Protein AF-A0A6A5ZMD2-F1 (afdb_monomer_lite)

InterPro domains:
  IPR006680 Amidohydrolase-related [PF04909] (151-238)
  IPR032466 Metal-dependent hydrolase [SSF51556] (9-252)
  IPR052358 Aromatic Compound Degradation Hydrolases [PTHR35563] (8-143)

Sequence (260 aa):
MDNIDHRQLPSAAWDSHVHVFDPANYPYSPSRAYTPEPATFASRLGFNRNLTAHNTSTNIVLVQPSPYGTDNSAIEDLPRKHIAYGDNHKQDLRGTVVFTTDNVSEQQVSTWNALRVNTESGGNATDGYTELIRTIRKTAEKGQESQELGMPAVYWRRGLGSGEDPLTQPGFSTLLRLAKTGKVFIKISGFYRSSKLTSGGYDDLEPIVKKFVEEMLEQLIWGSAWPHTGSGTNRTEAKKYTPEKFRVVDDAAVLQNIKT

Organism: NCBI:txid690887

pLDDT: mean 73.15, std 19.95, range [24.2, 97.25]

Structure (mmCIF, N/CA/C/O backbone):
data_AF-A0A6A5ZMD2-F1
#
_entry.id   AF-A0A6A5ZMD2-F1
#
loop_
_atom_site.group_PDB
_atom_site.id
_atom_site.type_symbol
_atom_site.label_atom_id
_atom_site.label_alt_id
_atom_site.label_comp_id
_atom_site.label_asym_id
_atom_site.label_entity_id
_atom_site.label_seq_id
_atom_site.pdbx_PDB_ins_code
_atom_site.Cartn_x
_atom_site.Cartn_y
_atom_site.Cartn_z
_atom_site.occupancy
_atom_site.B_iso_or_equiv
_atom_site.auth_seq_id
_atom_site.auth_comp_id
_atom_site.auth_asym_id
_atom_site.auth_atom_id
_atom_site.pdbx_PDB_model_num
ATOM 1 N N . MET A 1 1 ? -24.546 -23.110 8.716 1.00 38.31 1 MET A N 1
ATOM 2 C CA . MET A 1 1 ? -23.918 -21.886 9.247 1.00 38.31 1 MET A CA 1
ATOM 3 C C . MET A 1 1 ? -22.440 -22.167 9.236 1.00 38.31 1 MET A C 1
ATOM 5 O O . MET A 1 1 ? -22.025 -23.069 9.955 1.00 38.31 1 MET A O 1
ATOM 9 N N . ASP A 1 2 ? -21.692 -21.519 8.351 1.00 42.59 2 ASP A N 1
ATOM 10 C CA . ASP A 1 2 ? -20.265 -21.801 8.235 1.00 42.59 2 ASP A CA 1
ATOM 11 C C . ASP A 1 2 ? -19.542 -21.301 9.480 1.00 42.59 2 ASP A C 1
ATOM 13 O O . ASP A 1 2 ? -19.818 -20.213 9.989 1.00 42.59 2 ASP A O 1
ATOM 17 N N . ASN A 1 3 ? -18.650 -22.138 10.001 1.00 43.66 3 ASN A N 1
ATOM 18 C CA . ASN A 1 3 ? -17.905 -21.856 11.216 1.00 43.66 3 ASN A CA 1
ATOM 19 C C . ASN A 1 3 ? -16.745 -20.919 10.850 1.00 43.66 3 ASN A C 1
ATOM 21 O O . ASN A 1 3 ? -15.627 -21.372 10.608 1.00 43.66 3 ASN A O 1
ATOM 25 N N . ILE A 1 4 ? -17.052 -19.628 10.687 1.00 52.91 4 ILE A N 1
ATOM 26 C CA . ILE A 1 4 ? -16.081 -18.609 10.278 1.00 52.91 4 ILE A CA 1
ATOM 27 C C . ILE A 1 4 ? -15.007 -18.515 11.362 1.00 52.91 4 ILE A C 1
ATOM 29 O O . ILE A 1 4 ? -15.254 -17.987 12.446 1.00 52.91 4 ILE A O 1
ATOM 33 N N . ASP A 1 5 ? -13.797 -18.989 11.062 1.00 60.47 5 ASP A N 1
ATOM 34 C CA . ASP A 1 5 ? -12.640 -18.677 11.891 1.00 60.47 5 ASP A CA 1
ATOM 35 C C . ASP A 1 5 ? -12.389 -17.171 11.796 1.00 60.47 5 ASP A C 1
ATOM 37 O O . ASP A 1 5 ? -11.868 -16.666 10.797 1.00 60.47 5 ASP A O 1
ATOM 41 N N . HIS A 1 6 ? -12.768 -16.448 12.850 1.00 61.31 6 HIS A N 1
ATOM 42 C CA . HIS A 1 6 ? -12.624 -14.999 12.924 1.00 61.31 6 HIS A CA 1
ATOM 43 C C . HIS A 1 6 ? -11.175 -14.532 12.711 1.00 61.31 6 HIS A C 1
ATOM 45 O O . HIS A 1 6 ? -10.970 -13.374 12.354 1.00 61.31 6 HIS A O 1
ATOM 51 N N . ARG A 1 7 ? -10.161 -15.404 12.826 1.00 68.81 7 ARG A N 1
ATOM 52 C CA . ARG A 1 7 ? -8.758 -15.076 12.516 1.00 68.81 7 ARG A CA 1
ATOM 53 C C . ARG A 1 7 ? -8.512 -14.863 11.019 1.00 68.81 7 ARG A C 1
ATOM 55 O O . ARG A 1 7 ? -7.675 -14.033 10.672 1.00 68.81 7 ARG A O 1
ATOM 62 N N . GLN A 1 8 ? -9.289 -15.472 10.123 1.00 78.88 8 GLN A N 1
ATOM 63 C CA . GLN A 1 8 ? -9.116 -15.341 8.668 1.00 78.88 8 GLN A CA 1
ATOM 64 C C . GLN A 1 8 ? -9.990 -14.229 8.053 1.00 78.88 8 GLN A C 1
ATOM 66 O O . GLN A 1 8 ? -10.968 -13.765 8.638 1.00 78.88 8 GLN A O 1
ATOM 71 N N . LEU A 1 9 ? -9.592 -13.710 6.893 1.00 83.50 9 LEU A N 1
ATOM 72 C CA . LEU A 1 9 ? -10.360 -12.757 6.092 1.00 83.50 9 LEU A CA 1
ATOM 73 C C . LEU A 1 9 ? -11.478 -13.479 5.313 1.00 83.50 9 LEU A C 1
ATOM 75 O O . LEU A 1 9 ? -11.263 -14.598 4.834 1.00 83.50 9 LEU A O 1
ATOM 79 N N . PRO A 1 10 ? -12.644 -12.844 5.099 1.00 82.81 10 PRO A N 1
ATOM 80 C CA . PRO A 1 10 ? -13.615 -13.310 4.111 1.00 82.81 10 PRO A CA 1
ATOM 81 C C . PRO A 1 10 ? -12.984 -13.392 2.713 1.00 82.81 10 PRO A C 1
ATOM 83 O O . PRO A 1 10 ? -12.188 -12.526 2.354 1.00 82.81 10 PRO A O 1
ATOM 86 N N . SER A 1 11 ? -13.373 -14.362 1.880 1.00 76.69 11 SER A N 1
ATOM 87 C CA . SER A 1 11 ? -12.845 -14.474 0.504 1.00 76.69 11 SER A CA 1
ATOM 88 C C . SER A 1 11 ? -13.084 -13.221 -0.350 1.00 76.69 11 SER A C 1
ATOM 90 O O . SER A 1 11 ? -12.229 -12.857 -1.148 1.00 76.69 11 SER A O 1
ATOM 92 N N . ALA A 1 12 ? -14.192 -12.507 -0.122 1.00 80.38 12 ALA A N 1
ATOM 93 C CA . ALA A 1 12 ? -14.515 -11.249 -0.802 1.00 80.38 12 ALA A CA 1
ATOM 94 C C . ALA A 1 12 ? -13.796 -10.002 -0.231 1.00 80.38 12 ALA A C 1
ATOM 96 O O . ALA A 1 12 ? -14.078 -8.880 -0.661 1.00 80.38 12 ALA A O 1
ATOM 97 N N . ALA A 1 13 ? -12.900 -10.161 0.752 1.00 85.62 13 ALA A N 1
ATOM 98 C CA . ALA A 1 13 ? -12.154 -9.047 1.335 1.00 85.62 13 ALA A CA 1
ATOM 99 C C . ALA A 1 13 ? -11.274 -8.340 0.292 1.00 85.62 13 ALA A C 1
ATOM 101 O O . ALA A 1 13 ? -10.782 -8.958 -0.652 1.00 85.62 13 ALA A O 1
ATOM 102 N N . TRP A 1 14 ? -11.048 -7.043 0.498 1.00 88.06 14 TRP A N 1
ATOM 103 C CA . TRP A 1 14 ? -10.182 -6.218 -0.339 1.00 88.06 14 TRP A CA 1
ATOM 104 C C . TRP A 1 14 ? -8.851 -5.945 0.359 1.00 88.06 14 TRP A C 1
ATOM 106 O O . TRP A 1 14 ? -8.820 -5.370 1.446 1.00 88.06 14 TRP A O 1
ATOM 116 N N . ASP A 1 15 ? -7.750 -6.291 -0.302 1.00 89.06 15 ASP A N 1
ATOM 117 C CA . ASP A 1 15 ? -6.430 -5.753 0.009 1.00 89.06 15 ASP A CA 1
ATOM 118 C C . ASP A 1 15 ? -6.260 -4.428 -0.740 1.00 89.06 15 ASP A C 1
ATOM 120 O O . ASP A 1 15 ? -6.037 -4.395 -1.954 1.00 89.06 15 ASP A O 1
ATOM 124 N N . SER A 1 16 ? -6.419 -3.315 -0.025 1.00 89.56 16 SER A N 1
ATOM 125 C CA . SER A 1 16 ? -6.432 -1.987 -0.644 1.00 89.56 16 SER A CA 1
ATOM 126 C C . SER A 1 16 ? -5.048 -1.409 -0.958 1.00 89.56 16 SER A C 1
ATOM 128 O O . SER A 1 16 ? -4.956 -0.242 -1.354 1.00 89.56 16 SER A O 1
ATOM 130 N N . HIS A 1 17 ? -3.956 -2.145 -0.720 1.00 89.81 17 HIS A N 1
ATOM 131 C CA . HIS A 1 17 ? -2.606 -1.613 -0.915 1.00 89.81 17 HIS A CA 1
ATOM 132 C C . HIS A 1 17 ? -1.619 -2.688 -1.351 1.00 89.81 17 HIS A C 1
ATOM 134 O O . HIS A 1 17 ? -0.883 -3.245 -0.539 1.00 89.81 17 HIS A O 1
ATOM 140 N N . VAL A 1 18 ? -1.560 -2.917 -2.661 1.00 92.06 18 VAL A N 1
ATOM 141 C CA . VAL A 1 18 ? -0.631 -3.862 -3.284 1.00 92.06 18 VAL A CA 1
ATOM 142 C C . VAL A 1 18 ? 0.190 -3.148 -4.350 1.00 92.06 18 VAL A C 1
ATOM 144 O O . VAL A 1 18 ? -0.365 -2.516 -5.242 1.00 92.06 18 VAL A O 1
ATOM 147 N N . HIS A 1 19 ? 1.510 -3.282 -4.303 1.00 94.19 19 HIS A N 1
ATOM 148 C CA . HIS A 1 19 ? 2.399 -2.896 -5.398 1.00 94.19 19 HIS A CA 1
ATOM 149 C C . HIS A 1 19 ? 2.828 -4.151 -6.165 1.00 94.19 19 HIS A C 1
ATOM 151 O O . HIS A 1 19 ? 3.109 -5.167 -5.546 1.00 94.19 19 HIS A O 1
ATOM 157 N N . VAL A 1 20 ? 2.930 -4.097 -7.491 1.00 95.38 20 VAL A N 1
ATOM 158 C CA . VAL A 1 20 ? 3.574 -5.158 -8.289 1.00 95.38 20 VAL A CA 1
ATOM 159 C C . VAL A 1 20 ? 4.887 -4.614 -8.836 1.00 95.38 20 VAL A C 1
ATOM 161 O O . VAL A 1 20 ? 4.959 -3.445 -9.201 1.00 95.38 20 VAL A O 1
ATOM 164 N N . PHE A 1 21 ? 5.918 -5.456 -8.885 1.00 97.25 21 PHE A N 1
ATOM 165 C CA . PHE A 1 21 ? 7.219 -5.141 -9.468 1.00 97.25 21 PHE A CA 1
ATOM 166 C C . PHE A 1 21 ? 7.615 -6.239 -10.455 1.00 97.25 21 PHE A C 1
ATOM 168 O O . PHE A 1 21 ? 8.079 -7.309 -10.071 1.00 97.25 21 PHE A O 1
ATOM 175 N N . ASP A 1 22 ? 7.419 -5.980 -11.739 1.00 96.44 22 ASP A N 1
ATOM 176 C CA . ASP A 1 22 ? 7.741 -6.902 -12.825 1.00 96.44 22 ASP A CA 1
ATOM 177 C C . ASP A 1 22 ? 8.554 -6.171 -13.912 1.00 96.44 22 ASP A C 1
ATOM 179 O O . ASP A 1 22 ? 8.002 -5.767 -14.938 1.00 96.44 22 ASP A O 1
ATOM 183 N N . PRO A 1 23 ? 9.865 -5.944 -13.676 1.00 95.88 23 PRO A N 1
ATOM 184 C CA . PRO A 1 23 ? 10.734 -5.197 -14.587 1.00 95.88 23 PRO A CA 1
ATOM 185 C C . PRO A 1 23 ? 10.991 -5.888 -15.933 1.00 95.88 23 PRO A C 1
ATOM 187 O O . PRO A 1 23 ? 11.568 -5.265 -16.821 1.00 95.88 23 PRO A O 1
ATOM 190 N N . ALA A 1 24 ? 10.605 -7.160 -16.082 1.00 95.50 24 ALA A N 1
ATOM 191 C CA . ALA A 1 24 ? 10.739 -7.900 -17.333 1.00 95.50 24 ALA A CA 1
ATOM 192 C C . ALA A 1 24 ? 9.627 -7.542 -18.333 1.00 95.50 24 ALA A C 1
ATOM 194 O O . ALA A 1 24 ? 9.884 -7.495 -19.533 1.00 95.50 24 ALA A O 1
ATOM 195 N N . ASN A 1 25 ? 8.415 -7.267 -17.835 1.00 95.56 25 ASN A N 1
ATOM 196 C CA . ASN A 1 25 ? 7.260 -6.889 -18.655 1.00 95.56 25 ASN A CA 1
ATOM 197 C C . ASN A 1 25 ? 6.998 -5.374 -18.664 1.00 95.56 25 ASN A C 1
ATOM 199 O O . ASN A 1 25 ? 6.540 -4.840 -19.671 1.00 95.56 25 ASN A O 1
ATOM 203 N N . TYR A 1 26 ? 7.314 -4.676 -17.570 1.00 96.50 26 TYR A N 1
ATOM 204 C CA . TYR A 1 26 ? 7.118 -3.233 -17.419 1.00 96.50 26 TYR A CA 1
ATOM 205 C C . TYR A 1 26 ? 8.434 -2.617 -16.922 1.00 96.50 26 TYR A C 1
ATOM 207 O O . TYR A 1 26 ? 8.791 -2.844 -15.767 1.00 96.50 26 TYR A O 1
ATOM 215 N N . PRO A 1 27 ? 9.209 -1.893 -17.749 1.00 96.62 27 PRO A N 1
ATOM 216 C CA . PRO A 1 27 ? 10.504 -1.351 -17.335 1.00 96.62 27 PRO A CA 1
ATOM 217 C C . PRO A 1 27 ? 10.391 -0.330 -16.194 1.00 96.62 27 PRO A C 1
ATOM 219 O O . PRO A 1 27 ? 9.496 0.509 -16.178 1.00 96.62 27 PRO A O 1
ATOM 222 N N . TYR A 1 28 ? 11.330 -0.341 -15.242 1.00 95.62 28 TYR A N 1
ATOM 223 C CA . TYR A 1 28 ? 11.384 0.717 -14.227 1.00 95.62 28 TYR A CA 1
ATOM 224 C C . TYR A 1 28 ? 11.831 2.059 -14.830 1.00 95.62 28 TYR A C 1
ATOM 226 O O . TYR A 1 28 ? 12.754 2.107 -15.647 1.00 95.62 28 TYR A O 1
ATOM 234 N N . SER A 1 29 ? 11.281 3.163 -14.320 1.00 93.06 29 SER A N 1
ATOM 235 C CA . SER A 1 29 ? 11.666 4.519 -14.718 1.00 93.06 29 SER A CA 1
ATOM 236 C C . SER A 1 29 ? 13.171 4.778 -14.505 1.00 93.06 29 SER A C 1
ATOM 238 O O . SER A 1 29 ? 13.719 4.417 -13.453 1.00 93.06 29 SER A O 1
ATOM 240 N N . PRO A 1 30 ? 13.861 5.474 -15.431 1.00 91.56 30 PRO A N 1
ATOM 241 C CA . PRO A 1 30 ? 15.215 5.988 -15.207 1.00 91.56 30 PRO A CA 1
ATOM 242 C C . PRO A 1 30 ? 15.319 6.963 -14.018 1.00 91.56 30 PRO A C 1
ATOM 244 O O . PRO A 1 30 ? 16.374 7.063 -13.390 1.00 91.56 30 PRO A O 1
ATOM 247 N N . SER A 1 31 ? 14.230 7.664 -13.672 1.00 86.94 31 SER A N 1
ATOM 248 C CA . SER A 1 31 ? 14.191 8.656 -12.585 1.00 86.94 31 SER A CA 1
ATOM 249 C C . SER A 1 31 ? 13.887 8.076 -11.196 1.00 86.94 31 SER A C 1
ATOM 251 O O . SER A 1 31 ? 13.863 8.821 -10.218 1.00 86.94 31 SER A O 1
ATOM 253 N N . ARG A 1 32 ? 13.674 6.757 -11.074 1.00 88.50 32 ARG A N 1
ATOM 254 C CA . ARG A 1 32 ? 13.328 6.102 -9.800 1.00 88.50 32 ARG A CA 1
ATOM 255 C C . ARG A 1 32 ? 14.353 6.349 -8.692 1.00 88.50 32 ARG A C 1
ATOM 257 O O . ARG A 1 32 ? 15.552 6.244 -8.918 1.00 88.50 32 ARG A O 1
ATOM 264 N N . ALA A 1 33 ? 13.888 6.542 -7.460 1.00 84.62 33 ALA A N 1
ATOM 265 C CA . ALA A 1 33 ? 14.771 6.693 -6.296 1.00 84.62 33 ALA A CA 1
ATOM 266 C C . ALA A 1 33 ? 15.431 5.373 -5.824 1.00 84.62 33 ALA A C 1
ATOM 268 O O . ALA A 1 33 ? 16.337 5.400 -4.995 1.00 84.62 33 ALA A O 1
ATOM 269 N N . TYR A 1 34 ? 14.952 4.213 -6.292 1.00 88.25 34 TYR A N 1
ATOM 270 C CA . TYR A 1 34 ? 15.459 2.882 -5.933 1.00 88.25 34 TYR A CA 1
ATOM 271 C C . TYR A 1 34 ? 15.001 1.812 -6.929 1.00 88.25 34 TYR A C 1
ATOM 273 O O . TYR A 1 34 ? 14.032 2.012 -7.661 1.00 88.25 34 TYR A O 1
ATOM 281 N N . THR A 1 35 ? 15.670 0.659 -6.917 1.00 94.50 35 THR A N 1
ATOM 282 C CA . THR A 1 35 ? 15.286 -0.546 -7.667 1.00 94.50 35 THR A CA 1
ATOM 283 C C . THR A 1 35 ? 14.856 -1.624 -6.670 1.00 94.50 35 THR A C 1
ATOM 285 O O . THR A 1 35 ? 15.714 -2.087 -5.929 1.00 94.50 35 THR A O 1
ATOM 288 N N . PRO A 1 36 ? 13.582 -2.043 -6.599 1.00 93.81 36 PRO A N 1
ATOM 289 C CA . PRO A 1 36 ? 13.193 -3.217 -5.815 1.00 93.81 36 PRO A CA 1
ATOM 290 C C . PRO A 1 36 ? 13.538 -4.529 -6.542 1.00 93.81 36 PRO A C 1
ATOM 292 O O . PRO A 1 36 ? 13.615 -4.565 -7.776 1.00 93.81 36 PRO A O 1
ATOM 295 N N . GLU A 1 37 ? 13.712 -5.614 -5.779 1.00 95.69 37 GLU A N 1
ATOM 296 C CA . GLU A 1 37 ? 13.671 -6.983 -6.321 1.00 95.69 37 GLU A CA 1
ATOM 297 C C . GLU A 1 37 ? 12.320 -7.256 -7.038 1.00 95.69 37 GLU A C 1
ATOM 299 O O . GLU A 1 37 ? 11.327 -6.581 -6.759 1.00 95.69 37 GLU A O 1
ATOM 304 N N . PRO A 1 38 ? 12.233 -8.218 -7.977 1.00 96.75 38 PRO A N 1
ATOM 305 C CA . PRO A 1 38 ? 10.962 -8.560 -8.615 1.00 96.75 38 PRO A CA 1
ATOM 306 C C . PRO A 1 38 ? 9.925 -9.120 -7.625 1.00 96.75 38 PRO A C 1
ATOM 308 O O . PRO A 1 38 ? 10.214 -10.008 -6.826 1.00 96.75 38 PRO A O 1
ATOM 311 N N . ALA A 1 39 ? 8.691 -8.639 -7.739 1.00 96.44 39 ALA A N 1
ATOM 312 C CA . ALA A 1 39 ? 7.503 -9.084 -7.019 1.00 96.44 39 ALA A CA 1
ATOM 313 C C . ALA A 1 39 ? 6.315 -9.109 -7.996 1.00 96.44 39 ALA A C 1
ATOM 315 O O . ALA A 1 39 ? 5.511 -8.178 -8.065 1.00 96.44 39 ALA A O 1
ATOM 316 N N . THR A 1 40 ? 6.247 -10.161 -8.811 1.00 93.94 40 THR A N 1
ATOM 317 C CA . THR A 1 40 ? 5.281 -10.272 -9.918 1.00 93.94 40 THR A CA 1
ATOM 318 C C . THR A 1 40 ? 3.840 -10.475 -9.436 1.00 93.94 40 THR A C 1
ATOM 320 O O . THR A 1 40 ? 3.600 -10.963 -8.330 1.00 93.94 40 THR A O 1
ATOM 323 N N . PHE A 1 41 ? 2.857 -10.190 -10.296 1.00 90.50 41 PHE A N 1
ATOM 324 C CA . PHE A 1 41 ? 1.450 -10.466 -9.984 1.00 90.50 41 PHE A CA 1
ATOM 325 C C . PHE A 1 41 ? 1.182 -11.961 -9.716 1.00 90.50 41 PHE A C 1
ATOM 327 O O . PHE A 1 41 ? 0.435 -12.295 -8.801 1.00 90.50 41 PHE A O 1
ATOM 334 N N . ALA A 1 42 ? 1.872 -12.871 -10.414 1.00 87.44 42 ALA A N 1
ATOM 335 C CA . ALA A 1 42 ? 1.803 -14.307 -10.128 1.00 87.44 42 ALA A CA 1
ATOM 336 C C . ALA A 1 42 ? 2.272 -14.633 -8.694 1.00 87.44 42 ALA A C 1
ATOM 338 O O . ALA A 1 42 ? 1.617 -15.393 -7.981 1.00 87.44 42 ALA A O 1
ATOM 339 N N . SER A 1 43 ? 3.350 -13.993 -8.223 1.00 89.44 43 SER A N 1
ATOM 340 C CA . SER A 1 43 ? 3.793 -14.095 -6.825 1.00 89.44 43 SER A CA 1
ATOM 341 C C . SER A 1 43 ? 2.748 -13.539 -5.846 1.00 89.44 43 SER A C 1
ATOM 343 O O . SER A 1 43 ? 2.546 -14.125 -4.784 1.00 89.44 43 SER A O 1
ATOM 345 N N . ARG A 1 44 ? 2.021 -12.468 -6.206 1.00 89.75 44 ARG A N 1
ATOM 346 C CA . ARG A 1 44 ? 0.914 -11.922 -5.393 1.00 89.75 44 ARG A CA 1
ATOM 347 C C . ARG A 1 44 ? -0.302 -12.850 -5.314 1.00 89.75 44 ARG A C 1
ATOM 349 O O . ARG A 1 44 ? -0.983 -12.835 -4.291 1.00 89.75 44 ARG A O 1
ATOM 356 N N . LEU A 1 45 ? -0.575 -13.662 -6.334 1.00 81.81 45 LEU A N 1
ATOM 357 C CA . LEU A 1 45 ? -1.625 -14.696 -6.290 1.00 81.81 45 LEU A CA 1
ATOM 358 C C . LEU A 1 45 ? -1.221 -15.924 -5.456 1.00 81.81 45 LEU A C 1
ATOM 360 O O . LEU A 1 45 ? -2.078 -16.700 -5.031 1.00 81.81 45 LEU A O 1
ATOM 364 N N . GLY A 1 46 ? 0.078 -16.125 -5.224 1.00 78.31 46 GLY A N 1
ATOM 365 C CA . GLY A 1 46 ? 0.596 -17.098 -4.257 1.00 78.31 46 GLY A CA 1
ATOM 366 C C . GLY A 1 46 ? 0.691 -16.556 -2.825 1.00 78.31 46 GLY A C 1
ATOM 367 O O . GLY A 1 46 ? 0.687 -17.342 -1.879 1.00 78.31 46 GLY A O 1
ATOM 368 N N . PHE A 1 47 ? 0.771 -15.231 -2.658 1.00 82.88 47 PHE A N 1
ATOM 369 C CA . PHE A 1 47 ? 0.998 -14.574 -1.370 1.00 82.88 47 PHE A CA 1
ATOM 370 C C . PHE A 1 47 ? -0.079 -14.918 -0.338 1.00 82.88 47 PHE A C 1
ATOM 372 O O . PHE A 1 47 ? -1.258 -14.626 -0.538 1.00 82.88 47 PHE A O 1
ATOM 379 N N . ASN A 1 48 ? 0.378 -15.518 0.765 1.00 65.69 48 ASN A N 1
ATOM 380 C CA . ASN A 1 48 ? -0.350 -15.811 1.997 1.00 65.69 48 ASN A CA 1
ATOM 381 C C . ASN A 1 48 ? -1.829 -16.182 1.774 1.00 65.69 48 ASN A C 1
ATOM 383 O O . ASN A 1 48 ? -2.742 -15.578 2.334 1.00 65.69 48 ASN A O 1
ATOM 387 N N . ARG A 1 49 ? -2.085 -17.208 0.950 1.00 73.75 49 ARG A N 1
ATOM 388 C CA . ARG A 1 49 ? -3.448 -17.727 0.719 1.00 73.75 49 ARG A CA 1
ATOM 389 C C . ARG A 1 49 ? -4.167 -18.073 2.029 1.00 73.75 49 ARG A C 1
ATOM 391 O O . ARG A 1 49 ? -5.355 -17.809 2.160 1.00 73.75 49 ARG A O 1
ATOM 398 N N . ASN A 1 50 ? -3.421 -18.547 3.027 1.00 72.25 50 ASN A N 1
ATOM 399 C CA . ASN A 1 50 ? -3.883 -18.828 4.389 1.00 72.25 50 ASN A CA 1
ATOM 400 C C . ASN A 1 50 ? -4.484 -17.627 5.148 1.00 72.25 50 ASN A C 1
ATOM 402 O O . ASN A 1 50 ? -5.099 -17.840 6.195 1.00 72.25 50 ASN A O 1
ATOM 406 N N . LEU A 1 51 ? -4.349 -16.387 4.657 1.00 80.69 51 LEU A N 1
ATOM 407 C CA . LEU A 1 51 ? -5.028 -15.234 5.255 1.00 80.69 51 LEU A CA 1
ATOM 408 C C . LEU A 1 51 ? -6.546 -15.263 5.047 1.00 80.69 51 LEU A C 1
ATOM 410 O O . LEU A 1 51 ? -7.234 -14.590 5.807 1.00 80.69 51 LEU A O 1
ATOM 414 N N . THR A 1 52 ? -7.085 -15.997 4.063 1.00 77.12 52 THR A N 1
ATOM 415 C CA . THR A 1 52 ? -8.536 -16.059 3.796 1.00 77.12 52 THR A CA 1
ATOM 416 C C . THR A 1 52 ? -9.157 -17.396 4.205 1.00 77.12 52 THR A C 1
ATOM 418 O O . THR A 1 52 ? -8.512 -18.443 4.155 1.00 77.12 52 THR A O 1
ATOM 421 N N . ALA A 1 53 ? -10.443 -17.370 4.571 1.00 75.06 53 ALA A N 1
ATOM 422 C CA . ALA A 1 53 ? -11.188 -18.516 5.109 1.00 75.06 53 ALA A CA 1
ATOM 423 C C . ALA A 1 53 ? -11.245 -19.754 4.185 1.00 75.06 53 ALA A C 1
ATOM 425 O O . ALA A 1 53 ? -11.534 -20.862 4.636 1.00 75.06 53 ALA A O 1
ATOM 426 N N . HIS A 1 54 ? -10.974 -19.580 2.888 1.00 74.88 54 HIS A N 1
ATOM 427 C CA . HIS A 1 54 ? -11.022 -20.647 1.882 1.00 74.88 54 HIS A CA 1
ATOM 428 C C . HIS A 1 54 ? -9.720 -20.789 1.078 1.00 74.88 54 HIS A C 1
ATOM 430 O O . HIS A 1 54 ? -9.711 -21.428 0.029 1.00 74.88 54 HIS A O 1
ATOM 436 N N . ASN A 1 55 ? -8.612 -20.209 1.558 1.00 76.50 55 ASN A N 1
ATOM 437 C CA . ASN A 1 55 ? -7.324 -20.172 0.855 1.00 76.50 55 ASN A CA 1
ATOM 438 C C . ASN A 1 55 ? -7.385 -19.541 -0.558 1.00 76.50 55 ASN A C 1
ATOM 440 O O . ASN A 1 55 ? -6.588 -19.877 -1.437 1.00 76.50 55 ASN A O 1
ATOM 444 N N . THR A 1 56 ? -8.334 -18.626 -0.776 1.00 74.81 56 THR A N 1
ATOM 445 C CA . THR A 1 56 ? -8.546 -17.880 -2.026 1.00 74.81 56 THR A CA 1
ATOM 446 C C . THR A 1 56 ? -7.804 -16.547 -2.017 1.00 74.81 56 THR A C 1
ATOM 448 O O . THR A 1 56 ? -7.561 -15.969 -0.953 1.00 74.81 56 THR A O 1
ATOM 451 N N . SER A 1 57 ? -7.509 -16.001 -3.196 1.00 75.50 57 SER A N 1
ATOM 452 C CA . SER A 1 57 ? -7.013 -14.626 -3.312 1.00 75.50 57 SER A CA 1
ATOM 453 C C . SER A 1 57 ? -8.080 -13.610 -2.870 1.00 75.50 57 SER A C 1
ATOM 455 O O . SER A 1 57 ? -9.254 -13.757 -3.203 1.00 75.50 57 SER A O 1
ATOM 457 N N . THR A 1 58 ? -7.674 -12.567 -2.141 1.00 80.75 58 THR A N 1
ATOM 458 C CA . THR A 1 58 ? -8.498 -11.375 -1.852 1.00 80.75 58 THR A CA 1
ATOM 459 C C . THR A 1 58 ? -8.716 -10.548 -3.117 1.00 80.75 58 THR A C 1
ATOM 461 O O . THR A 1 58 ? -7.843 -10.550 -3.983 1.00 80.75 58 THR A O 1
ATOM 464 N N . ASN A 1 59 ? -9.764 -9.727 -3.188 1.00 85.94 59 ASN A N 1
ATOM 465 C CA . ASN A 1 59 ? -9.820 -8.616 -4.149 1.00 85.94 59 ASN A CA 1
ATOM 466 C C . ASN A 1 59 ? -8.636 -7.652 -3.920 1.00 85.94 59 ASN A C 1
ATOM 468 O O . ASN A 1 59 ? -8.092 -7.595 -2.811 1.00 85.94 59 ASN A O 1
ATOM 472 N N . ILE A 1 60 ? -8.194 -6.919 -4.949 1.00 87.25 60 ILE A N 1
ATOM 473 C CA . ILE A 1 60 ? -6.954 -6.119 -4.892 1.00 87.25 60 ILE A CA 1
ATOM 474 C C . ILE A 1 60 ? -7.154 -4.704 -5.442 1.00 87.25 60 ILE A C 1
ATOM 476 O O . ILE A 1 60 ? -7.649 -4.513 -6.553 1.00 87.25 60 ILE A O 1
ATOM 480 N N . VAL A 1 61 ? -6.646 -3.710 -4.707 1.00 88.31 61 VAL A N 1
ATOM 481 C CA . VAL A 1 61 ? -6.287 -2.402 -5.272 1.00 88.31 61 VAL A CA 1
ATOM 482 C C . VAL A 1 61 ? -4.781 -2.374 -5.534 1.00 88.31 61 VAL A C 1
ATOM 484 O O . VAL A 1 61 ? -3.969 -2.323 -4.605 1.00 88.31 61 VAL A O 1
ATOM 487 N N . LEU A 1 62 ? -4.416 -2.398 -6.815 1.00 89.94 62 LEU A N 1
ATOM 488 C CA . LEU A 1 62 ? -3.055 -2.148 -7.269 1.00 89.94 62 LEU A CA 1
ATOM 489 C C . LEU A 1 62 ? -2.748 -0.658 -7.101 1.00 89.94 62 LEU A C 1
ATOM 491 O O . LEU A 1 62 ? -3.486 0.193 -7.590 1.00 89.94 62 LEU A O 1
ATOM 495 N N . VAL A 1 63 ? -1.658 -0.333 -6.419 1.00 88.50 63 VAL A N 1
ATOM 496 C CA . VAL A 1 63 ? -1.204 1.042 -6.204 1.00 88.50 63 VAL A CA 1
ATOM 497 C C . VAL A 1 63 ? 0.063 1.255 -7.017 1.00 88.50 63 VAL A C 1
ATOM 499 O O . VAL A 1 63 ? 1.058 0.580 -6.750 1.00 88.50 63 VAL A O 1
ATOM 502 N N . GLN A 1 64 ? 0.046 2.191 -7.971 1.00 88.81 64 GLN A N 1
ATOM 503 C CA . GLN A 1 64 ? 1.213 2.571 -8.771 1.00 88.81 64 GLN A CA 1
ATOM 504 C C . GLN A 1 64 ? 2.423 2.870 -7.869 1.00 88.81 64 GLN A C 1
ATOM 506 O O . GLN A 1 64 ? 2.392 3.823 -7.083 1.00 88.81 64 GLN A O 1
ATOM 511 N N . PRO A 1 65 ? 3.496 2.063 -7.923 1.00 89.56 65 PRO A N 1
ATOM 512 C CA . PRO A 1 65 ? 4.667 2.287 -7.099 1.00 89.56 65 PRO A CA 1
ATOM 513 C C . PRO A 1 65 ? 5.661 3.226 -7.797 1.00 89.56 65 PRO A C 1
ATOM 515 O O . PRO A 1 65 ? 5.924 3.125 -8.996 1.00 89.56 65 PRO A O 1
ATOM 518 N N . SER A 1 66 ? 6.301 4.101 -7.018 1.00 87.00 66 SER A N 1
ATOM 519 C CA . SER A 1 66 ? 7.198 5.139 -7.547 1.00 87.00 66 SER A CA 1
ATOM 520 C C . SER A 1 66 ? 8.388 4.678 -8.418 1.00 87.00 66 SER A C 1
ATOM 522 O O . SER A 1 66 ? 8.843 5.499 -9.214 1.00 87.00 66 SER A O 1
ATOM 524 N N . PRO A 1 67 ? 8.892 3.422 -8.378 1.00 91.38 67 PRO A N 1
ATOM 525 C CA . PRO A 1 67 ? 9.868 2.935 -9.355 1.00 91.38 67 PRO A CA 1
ATOM 526 C C . PRO A 1 67 ? 9.421 2.967 -10.822 1.00 91.38 67 PRO A C 1
ATOM 528 O O . PRO A 1 67 ? 10.288 2.988 -11.692 1.00 91.38 67 PRO A O 1
ATOM 531 N N . TYR A 1 68 ? 8.117 3.020 -11.111 1.00 92.69 68 TYR A N 1
ATOM 532 C CA . TYR A 1 68 ? 7.590 3.221 -12.469 1.00 92.69 68 TYR A CA 1
ATOM 533 C C . TYR A 1 68 ? 7.342 4.693 -12.826 1.00 92.69 68 TYR A C 1
ATOM 535 O O . TYR A 1 68 ? 7.153 5.026 -13.993 1.00 92.69 68 TYR A O 1
ATOM 543 N N . GLY A 1 69 ? 7.386 5.604 -11.850 1.00 87.81 69 GLY A N 1
ATOM 544 C CA . GLY A 1 69 ? 7.009 7.000 -12.065 1.00 87.81 69 GLY A CA 1
ATOM 545 C C . GLY A 1 69 ? 5.576 7.103 -12.595 1.00 87.81 69 GLY A C 1
AT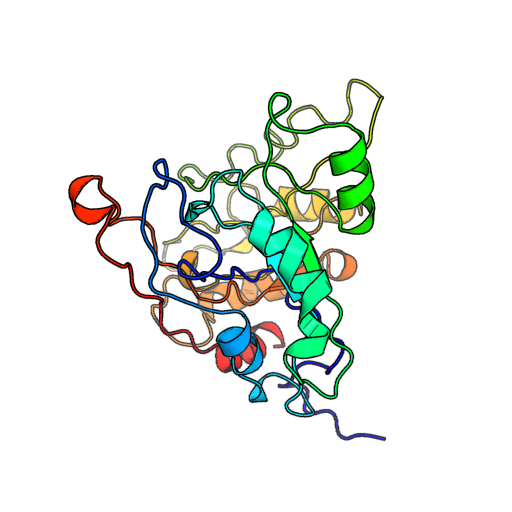OM 546 O O . GLY A 1 69 ? 4.646 6.593 -11.973 1.00 87.81 69 GLY A O 1
ATOM 547 N N . THR A 1 70 ? 5.412 7.742 -13.752 1.00 86.75 70 THR A N 1
ATOM 548 C CA . THR A 1 70 ? 4.118 7.925 -14.429 1.00 86.75 70 THR A CA 1
ATOM 549 C C . THR A 1 70 ? 3.807 6.857 -15.485 1.00 86.75 70 THR A C 1
ATOM 551 O O . THR A 1 70 ? 2.813 6.987 -16.194 1.00 86.75 70 THR A O 1
ATOM 554 N N . ASP A 1 71 ? 4.636 5.816 -15.636 1.00 91.25 71 ASP A N 1
ATOM 555 C CA . ASP A 1 71 ? 4.309 4.683 -16.511 1.00 91.25 71 ASP A CA 1
ATOM 556 C C . ASP A 1 71 ? 3.320 3.748 -15.802 1.00 91.25 71 ASP A C 1
ATOM 558 O O . ASP A 1 71 ? 3.691 2.939 -14.950 1.00 91.25 71 ASP A O 1
ATOM 562 N N . ASN A 1 72 ? 2.039 3.888 -16.136 1.00 90.44 72 ASN A N 1
ATOM 563 C CA . ASN A 1 72 ? 0.951 3.125 -15.528 1.00 90.44 72 ASN A CA 1
ATOM 564 C C . ASN A 1 72 ? 0.657 1.798 -16.246 1.00 90.44 72 ASN A C 1
ATOM 566 O O . ASN A 1 72 ? -0.340 1.155 -15.916 1.00 90.44 72 ASN A O 1
ATOM 570 N N . SER A 1 73 ? 1.494 1.360 -17.198 1.00 93.06 73 SER A N 1
ATOM 571 C CA . SER A 1 73 ? 1.215 0.185 -18.044 1.00 93.06 73 SER A CA 1
ATOM 572 C C . SER A 1 73 ? 0.863 -1.065 -17.228 1.00 93.06 73 SER A C 1
ATOM 574 O O . SER A 1 73 ? -0.101 -1.755 -17.544 1.00 93.06 73 SER A O 1
ATOM 576 N N . ALA A 1 74 ? 1.558 -1.311 -16.110 1.00 92.19 74 ALA A N 1
ATOM 577 C CA . ALA A 1 74 ? 1.253 -2.424 -15.205 1.00 92.19 74 ALA A CA 1
ATOM 578 C C . ALA A 1 74 ? -0.134 -2.308 -14.538 1.00 92.19 74 ALA A C 1
ATOM 580 O O . ALA A 1 74 ? -0.835 -3.307 -14.377 1.00 92.19 74 ALA A O 1
ATOM 581 N N . ILE A 1 75 ? -0.539 -1.094 -14.155 1.00 89.06 75 ILE A N 1
ATOM 582 C CA . ILE A 1 75 ? -1.825 -0.806 -13.499 1.00 89.06 75 ILE A CA 1
ATOM 583 C C . ILE A 1 75 ? -2.989 -0.914 -14.489 1.00 89.06 75 ILE A C 1
ATOM 585 O O . ILE A 1 75 ? -4.088 -1.298 -14.099 1.00 89.06 75 ILE A O 1
ATOM 589 N N . GLU A 1 76 ? -2.751 -0.625 -15.767 1.00 88.12 76 GLU A N 1
ATOM 590 C CA . GLU A 1 76 ? -3.743 -0.792 -16.828 1.00 88.12 76 GLU A CA 1
ATOM 591 C C . GLU A 1 76 ? -3.879 -2.237 -17.320 1.00 88.12 76 GLU A C 1
ATOM 593 O O . GLU A 1 76 ? -4.990 -2.708 -17.575 1.00 88.12 76 GLU A O 1
ATOM 598 N N . ASP A 1 77 ? -2.761 -2.949 -17.464 1.00 90.56 77 ASP A N 1
ATOM 599 C CA . ASP A 1 77 ? -2.743 -4.282 -18.060 1.00 90.56 77 ASP A CA 1
ATOM 600 C C . ASP A 1 77 ? -3.164 -5.384 -17.093 1.00 90.56 77 ASP A C 1
ATOM 602 O O . ASP A 1 77 ? -3.905 -6.288 -17.487 1.00 90.56 77 ASP A O 1
ATOM 606 N N . LEU A 1 78 ? -2.720 -5.338 -15.832 1.00 87.75 78 LEU A N 1
ATOM 607 C CA . LEU A 1 78 ? -2.994 -6.415 -14.878 1.00 87.75 78 LEU A CA 1
ATOM 608 C C . LEU A 1 78 ? -4.502 -6.611 -14.621 1.00 87.75 78 LEU A C 1
ATOM 610 O O . LEU A 1 78 ? -4.951 -7.752 -14.734 1.00 87.75 78 LEU A O 1
ATOM 614 N N . PRO A 1 79 ? -5.335 -5.570 -14.400 1.00 82.50 79 PRO A N 1
ATOM 615 C CA . PRO A 1 79 ? -6.785 -5.738 -14.275 1.00 82.50 79 PRO A CA 1
ATOM 616 C C . PRO A 1 79 ? -7.456 -6.315 -15.527 1.00 82.50 79 PRO A C 1
ATOM 618 O O . PRO A 1 79 ? -8.464 -7.003 -15.400 1.00 82.50 79 PRO A O 1
ATOM 621 N N . ARG A 1 80 ? -6.896 -6.105 -16.726 1.00 82.19 80 ARG A N 1
ATOM 622 C CA . ARG A 1 80 ? -7.411 -6.695 -17.977 1.00 82.19 80 ARG A CA 1
ATOM 623 C C . ARG A 1 80 ? -6.970 -8.154 -18.151 1.00 82.19 80 ARG A C 1
ATOM 625 O O . ARG A 1 80 ? -7.730 -8.967 -18.668 1.00 82.19 80 ARG A O 1
ATOM 632 N N . LYS A 1 81 ? -5.748 -8.490 -17.720 1.00 78.50 81 LYS A N 1
ATOM 633 C CA . LYS A 1 81 ? -5.103 -9.796 -17.940 1.00 78.50 81 LYS A CA 1
ATOM 634 C C . LYS A 1 81 ? -5.272 -10.787 -16.779 1.00 78.50 81 LYS A C 1
ATOM 636 O O . LYS A 1 81 ? -5.020 -11.968 -16.989 1.00 78.50 81 LYS A O 1
ATOM 641 N N . HIS A 1 82 ? -5.710 -10.361 -15.587 1.00 72.06 82 HIS A N 1
ATOM 642 C CA . HIS A 1 82 ? -5.737 -11.199 -14.371 1.00 72.06 82 HIS A CA 1
ATOM 643 C C . HIS A 1 82 ? -6.469 -12.544 -14.535 1.00 72.06 82 HIS A C 1
ATOM 645 O O . HIS A 1 82 ? -6.017 -13.544 -13.987 1.00 72.06 82 HIS A O 1
ATOM 651 N N . ILE A 1 83 ? -7.537 -12.599 -15.342 1.00 66.88 83 ILE A N 1
ATOM 652 C CA . ILE A 1 83 ? -8.303 -13.827 -15.629 1.00 66.88 83 ILE A CA 1
ATOM 653 C C . ILE A 1 83 ? -7.401 -14.930 -16.220 1.00 66.88 83 ILE A C 1
ATOM 655 O O . ILE A 1 83 ? -7.589 -16.109 -15.932 1.00 66.88 83 ILE A O 1
ATOM 659 N N . ALA A 1 84 ? -6.370 -14.562 -16.989 1.00 63.47 84 ALA A N 1
ATOM 660 C CA . ALA A 1 84 ? -5.412 -15.506 -17.564 1.00 63.47 84 ALA A CA 1
ATOM 661 C C . ALA A 1 84 ? -4.421 -16.097 -16.539 1.00 63.47 84 ALA A C 1
ATOM 663 O O . ALA A 1 84 ? -3.719 -17.051 -16.863 1.00 63.47 84 ALA A O 1
ATOM 664 N N . TYR A 1 85 ? -4.359 -15.566 -15.310 1.00 61.56 85 TYR A N 1
ATOM 665 C CA . TYR A 1 85 ? -3.476 -16.065 -14.247 1.00 61.56 85 TYR A CA 1
ATOM 666 C C . TYR A 1 85 ? -4.109 -17.180 -13.387 1.00 61.56 85 TYR A C 1
ATOM 668 O O . TYR A 1 85 ? -3.466 -17.674 -12.461 1.00 61.56 85 TYR A O 1
ATOM 676 N N . GLY A 1 86 ? -5.325 -17.630 -13.719 1.00 51.19 86 GLY A N 1
ATOM 677 C CA . GLY A 1 86 ? -5.806 -18.967 -13.349 1.00 51.19 86 GLY A CA 1
ATOM 678 C C . GLY A 1 86 ? -6.272 -19.174 -11.904 1.00 51.19 86 GLY A C 1
ATOM 679 O O . GLY A 1 86 ? -6.245 -20.311 -11.432 1.00 51.19 86 GLY A O 1
ATOM 680 N N . ASP A 1 87 ? -6.713 -18.130 -11.196 1.00 53.72 87 ASP A N 1
ATOM 681 C CA . ASP A 1 87 ? -7.525 -18.335 -9.989 1.00 53.72 87 ASP A CA 1
ATOM 682 C C . ASP A 1 87 ? -8.976 -18.653 -10.403 1.00 53.72 87 ASP A C 1
ATOM 684 O O . ASP A 1 87 ? -9.581 -17.937 -11.201 1.00 53.72 87 ASP A O 1
ATOM 688 N N . ASN A 1 88 ? -9.541 -19.741 -9.869 1.00 51.28 88 ASN A N 1
ATOM 689 C CA . ASN A 1 88 ? -10.943 -20.109 -10.102 1.00 51.28 88 ASN A CA 1
ATOM 690 C C . ASN A 1 88 ? -11.916 -19.176 -9.355 1.00 51.28 88 ASN A C 1
ATOM 692 O O . ASN A 1 88 ? -13.128 -19.234 -9.578 1.00 51.28 88 ASN A O 1
ATOM 696 N N . HIS A 1 89 ? -11.409 -18.319 -8.463 1.00 56.88 89 HIS A N 1
ATOM 697 C CA . HIS A 1 89 ? -12.176 -17.240 -7.861 1.00 56.88 89 HIS A CA 1
ATOM 698 C C . HIS A 1 89 ? -12.171 -15.996 -8.764 1.00 56.88 89 HIS A C 1
ATOM 700 O O . HIS A 1 89 ? -11.119 -15.549 -9.219 1.00 56.88 89 HIS A O 1
ATOM 706 N N . LYS A 1 90 ? -13.347 -15.393 -8.994 1.00 63.97 90 LYS A N 1
ATOM 707 C CA . LYS A 1 90 ? -13.460 -14.090 -9.673 1.00 63.97 90 LYS A CA 1
ATOM 708 C C . LYS A 1 90 ? -12.935 -12.986 -8.753 1.00 63.97 90 LYS A C 1
ATO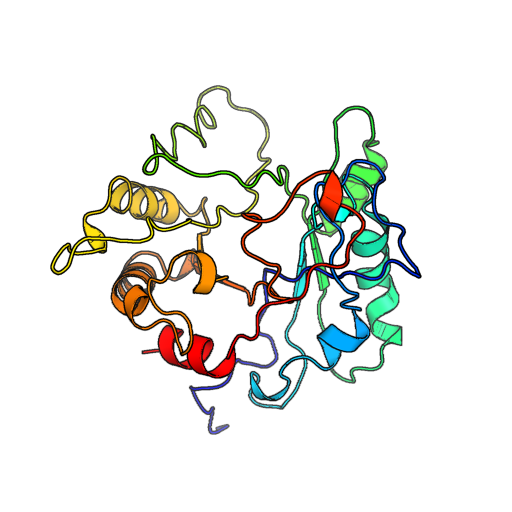M 710 O O . LYS A 1 90 ? -13.702 -12.388 -8.005 1.00 63.97 90 LYS A O 1
ATOM 715 N N . GLN A 1 91 ? -11.631 -12.758 -8.802 1.00 74.44 91 GLN A N 1
ATOM 716 C CA . GLN A 1 91 ? -10.955 -11.686 -8.085 1.00 74.44 91 GLN A CA 1
ATOM 717 C C . GLN A 1 91 ? -11.223 -10.342 -8.775 1.00 74.44 91 GLN A C 1
ATOM 719 O O . GLN A 1 91 ? -10.846 -10.151 -9.928 1.00 74.44 91 GLN A O 1
ATOM 724 N N . ASP A 1 92 ? -11.827 -9.386 -8.076 1.00 80.62 92 ASP A N 1
ATOM 725 C CA . ASP A 1 92 ? -11.927 -8.014 -8.568 1.00 80.62 92 ASP A CA 1
ATOM 726 C C . ASP A 1 92 ? -10.597 -7.270 -8.380 1.00 80.62 92 ASP A C 1
ATOM 728 O O . ASP A 1 92 ? -10.004 -7.254 -7.294 1.00 80.62 92 ASP A O 1
ATOM 732 N N . LEU A 1 93 ? -10.152 -6.605 -9.449 1.00 83.69 93 LEU A N 1
ATOM 733 C CA . LEU A 1 93 ? -8.997 -5.709 -9.441 1.00 83.69 93 LEU A CA 1
ATOM 734 C C . LEU A 1 93 ? -9.421 -4.262 -9.712 1.00 83.69 93 LEU A C 1
ATOM 736 O O . LEU A 1 93 ? -10.227 -3.971 -10.603 1.00 83.69 93 LEU A O 1
ATOM 740 N N . ARG A 1 94 ? -8.819 -3.336 -8.966 1.00 85.06 94 ARG A N 1
ATOM 741 C CA . ARG A 1 94 ? -8.824 -1.887 -9.225 1.00 85.06 94 ARG A CA 1
ATOM 742 C C . ARG A 1 94 ? -7.391 -1.363 -9.187 1.00 85.06 94 ARG A C 1
ATOM 744 O O . ARG A 1 94 ? -6.492 -2.065 -8.725 1.00 85.06 94 ARG A O 1
ATOM 751 N N . GLY A 1 95 ? -7.171 -0.154 -9.693 1.00 83.38 95 GLY A N 1
ATOM 752 C CA . GLY A 1 95 ? -5.828 0.367 -9.920 1.00 83.38 95 GLY A CA 1
ATOM 753 C C . GLY A 1 95 ? -5.745 1.871 -9.717 1.00 83.38 95 GLY A C 1
ATOM 754 O O . GLY A 1 95 ? -6.501 2.607 -10.339 1.00 83.38 95 GLY A O 1
ATOM 755 N N . THR A 1 96 ? -4.806 2.328 -8.888 1.00 84.06 96 THR A N 1
ATOM 756 C CA . THR A 1 96 ? -4.514 3.754 -8.710 1.00 84.06 96 THR A CA 1
ATOM 757 C C . THR A 1 96 ? -3.285 4.117 -9.535 1.00 84.06 96 THR A C 1
ATOM 759 O O . THR A 1 96 ? -2.206 3.580 -9.287 1.00 84.06 96 THR A O 1
ATOM 762 N N . VAL A 1 97 ? -3.448 5.025 -10.489 1.00 82.25 97 VAL A N 1
ATOM 763 C CA . VAL A 1 97 ? -2.404 5.510 -11.409 1.00 82.25 97 VAL A CA 1
ATOM 764 C C . VAL A 1 97 ? -1.653 6.728 -10.848 1.00 82.25 97 VAL A C 1
ATOM 766 O O . VAL A 1 97 ? -2.104 7.325 -9.878 1.00 82.25 97 VAL A O 1
ATOM 769 N N . VAL A 1 98 ? -0.532 7.123 -11.460 1.00 78.56 98 VAL A N 1
ATOM 770 C CA . VAL A 1 98 ? 0.162 8.407 -11.220 1.00 78.56 98 VAL A CA 1
ATOM 771 C C . VAL A 1 98 ? 0.425 9.091 -12.561 1.00 78.56 98 VAL A C 1
ATOM 773 O O . VAL A 1 98 ? 0.971 8.479 -13.474 1.00 78.56 98 VAL A O 1
ATOM 776 N N . PHE A 1 99 ? 0.056 10.362 -12.690 1.00 76.56 99 PHE A N 1
ATOM 777 C CA . PHE A 1 99 ? 0.128 11.131 -13.937 1.00 76.56 99 PHE A CA 1
ATOM 778 C C . PHE A 1 99 ? 0.471 12.603 -13.652 1.00 76.56 99 PHE A C 1
ATOM 780 O O . PHE A 1 99 ? 0.470 13.038 -12.500 1.00 76.56 99 PHE A O 1
ATOM 787 N N . THR A 1 100 ? 0.771 13.364 -14.703 1.00 73.06 100 THR A N 1
ATOM 788 C CA . THR A 1 100 ? 0.844 14.832 -14.686 1.00 73.06 100 THR A CA 1
ATOM 789 C C . THR A 1 100 ? -0.167 15.391 -15.686 1.00 73.06 100 THR A C 1
ATOM 791 O O . THR A 1 100 ? -0.620 14.681 -16.582 1.00 73.06 100 THR A O 1
ATOM 794 N N . THR A 1 101 ? -0.519 16.672 -15.566 1.00 70.81 101 THR A N 1
ATOM 795 C CA . THR A 1 101 ? -1.403 17.359 -16.531 1.00 70.81 101 THR A CA 1
ATOM 796 C C . THR A 1 101 ? -0.902 17.265 -17.970 1.00 70.81 101 THR A C 1
ATOM 798 O O . THR A 1 101 ? -1.695 17.244 -18.902 1.00 70.81 101 THR A O 1
ATOM 801 N N . ASP A 1 102 ? 0.415 17.168 -18.140 1.00 72.44 102 ASP A N 1
ATOM 802 C CA . ASP A 1 102 ? 1.085 17.278 -19.434 1.00 72.44 102 ASP A CA 1
ATOM 803 C C . ASP A 1 102 ? 1.265 15.912 -20.123 1.00 72.44 102 ASP A C 1
ATOM 805 O O . ASP A 1 102 ? 1.717 15.855 -21.265 1.00 72.44 102 ASP A O 1
ATOM 809 N N . ASN A 1 103 ? 0.949 14.803 -19.434 1.00 64.94 103 ASN A N 1
ATOM 810 C CA . ASN A 1 103 ? 1.142 13.436 -19.938 1.00 64.94 103 ASN A CA 1
ATOM 811 C C . ASN A 1 103 ? -0.132 12.574 -19.972 1.00 64.94 103 ASN A C 1
ATOM 813 O O . ASN A 1 103 ? -0.044 11.367 -20.206 1.00 64.94 103 ASN A O 1
ATOM 817 N N . VAL A 1 104 ? -1.307 13.184 -19.781 1.00 73.06 104 VAL A N 1
ATOM 818 C CA . VAL A 1 104 ? -2.604 12.500 -19.811 1.00 73.06 104 VAL A CA 1
ATOM 819 C C . VAL A 1 104 ? -3.585 13.189 -20.763 1.00 73.06 104 VAL A C 1
ATOM 821 O O . VAL A 1 104 ? -3.660 14.412 -20.827 1.00 73.06 104 VAL A O 1
ATOM 824 N N . SER A 1 105 ? -4.375 12.398 -21.486 1.00 73.12 105 SER A N 1
ATOM 825 C CA . SER A 1 105 ? -5.538 12.870 -22.249 1.00 73.12 105 SER A CA 1
ATOM 826 C C . SER A 1 105 ? -6.847 12.674 -21.477 1.00 73.12 105 SER A C 1
ATOM 828 O O . SER A 1 105 ? -6.976 11.749 -20.673 1.00 73.12 105 SER A O 1
ATOM 830 N N . GLU A 1 106 ? -7.872 13.474 -21.780 1.00 70.62 106 GLU A N 1
ATOM 831 C CA . GLU A 1 106 ? -9.224 13.301 -21.216 1.00 70.62 106 GLU A CA 1
ATOM 832 C C . GLU A 1 106 ? -9.783 11.883 -21.445 1.00 70.62 106 GLU A C 1
ATOM 834 O O . GLU A 1 106 ? -10.465 11.327 -20.584 1.00 70.62 106 GLU A O 1
ATOM 839 N N . GLN A 1 107 ? -9.442 11.252 -22.574 1.00 73.06 107 GLN A N 1
ATOM 840 C CA . GLN A 1 107 ? -9.831 9.874 -22.881 1.00 73.06 107 GLN A CA 1
ATOM 841 C C . GLN A 1 107 ? -9.170 8.854 -21.937 1.00 73.06 107 GLN A C 1
ATOM 843 O O . GLN A 1 107 ? -9.830 7.905 -21.502 1.00 73.06 107 GLN A O 1
ATOM 848 N N . GLN A 1 108 ? -7.897 9.051 -21.575 1.00 70.12 108 GLN A N 1
ATOM 849 C CA . GLN A 1 108 ? -7.224 8.228 -20.563 1.00 70.12 108 GLN A CA 1
ATOM 850 C C . GLN A 1 108 ? -7.833 8.457 -19.178 1.00 70.12 108 GLN A C 1
ATOM 852 O O . GLN A 1 108 ? -8.177 7.483 -18.515 1.00 70.12 108 GLN A O 1
ATOM 857 N N . VAL A 1 109 ? -8.080 9.713 -18.778 1.00 67.75 109 VAL A N 1
ATOM 858 C CA . VAL A 1 109 ? -8.762 10.029 -17.505 1.00 67.75 109 VAL A CA 1
ATOM 859 C C . VAL A 1 109 ? -10.146 9.375 -17.440 1.00 67.75 109 VAL A C 1
ATOM 861 O O . VAL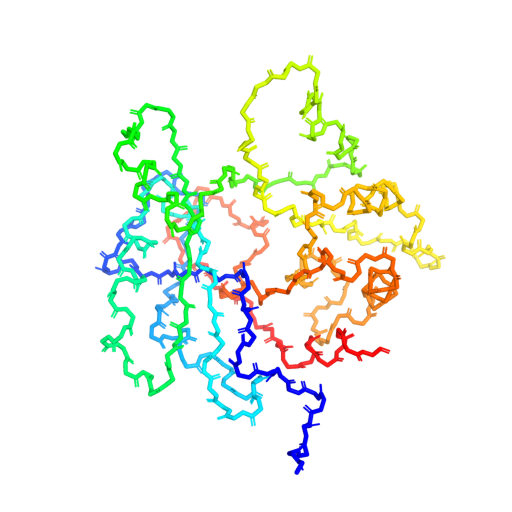 A 1 109 ? -10.486 8.762 -16.433 1.00 67.75 109 VAL A O 1
ATOM 864 N N . SER A 1 110 ? -10.930 9.425 -18.521 1.00 65.44 110 SER A N 1
ATOM 865 C CA . SER A 1 110 ? -12.230 8.747 -18.617 1.00 65.44 110 SER A CA 1
ATOM 866 C C . SER A 1 110 ? -12.098 7.223 -18.475 1.00 65.44 110 SER A C 1
ATOM 868 O O . SER A 1 110 ? -12.818 6.600 -17.691 1.00 65.44 110 SER A O 1
ATOM 870 N N . THR A 1 111 ? -11.105 6.626 -19.141 1.00 70.50 111 THR A N 1
ATOM 871 C CA . THR A 1 111 ? -10.800 5.188 -19.036 1.00 70.50 111 THR A CA 1
ATOM 872 C C . THR A 1 111 ? -10.391 4.790 -17.612 1.00 70.50 111 THR A C 1
ATOM 874 O O . THR A 1 111 ? -10.812 3.746 -17.114 1.00 70.50 111 THR A O 1
ATOM 877 N N . TRP A 1 112 ? -9.614 5.625 -16.918 1.00 68.25 112 TRP A N 1
ATOM 878 C CA . TRP A 1 112 ? -9.205 5.391 -15.533 1.00 68.25 112 TRP A CA 1
ATOM 879 C C . TRP A 1 112 ? -10.281 5.760 -14.500 1.00 68.25 112 TRP A C 1
ATOM 881 O O . TRP A 1 112 ? -10.265 5.226 -13.394 1.00 68.25 112 TRP A O 1
ATOM 891 N N . ASN A 1 113 ? -11.258 6.609 -14.824 1.00 55.06 113 ASN A N 1
ATOM 892 C CA . ASN A 1 113 ? -12.388 6.898 -13.934 1.00 55.06 113 ASN A CA 1
ATOM 893 C C . ASN A 1 113 ? -13.299 5.673 -13.746 1.00 55.06 113 ASN A C 1
ATOM 895 O O . ASN A 1 113 ? -13.881 5.507 -12.674 1.00 55.06 113 ASN A O 1
ATOM 899 N N . ALA A 1 114 ? -13.317 4.742 -14.706 1.00 46.38 114 ALA A N 1
ATOM 900 C CA . ALA A 1 114 ? -13.877 3.401 -14.514 1.00 46.38 114 ALA A CA 1
ATOM 901 C C . ALA A 1 114 ? -13.058 2.509 -13.541 1.00 46.38 114 ALA A C 1
ATOM 903 O O . ALA A 1 114 ? -13.541 1.463 -13.110 1.00 46.38 114 ALA A O 1
ATOM 904 N N . LEU A 1 115 ? -11.833 2.915 -13.174 1.00 40.47 115 LEU A N 1
ATOM 905 C CA . LEU A 1 115 ? -10.877 2.176 -12.330 1.00 40.47 115 LEU A CA 1
ATOM 906 C C . LEU A 1 115 ? -10.525 2.868 -10.988 1.00 40.47 115 LEU A C 1
ATOM 908 O O . LEU A 1 115 ? -9.945 2.206 -10.126 1.00 40.47 115 LEU A O 1
ATOM 912 N N . ARG A 1 116 ? -10.955 4.129 -10.790 1.00 42.25 116 ARG A N 1
ATOM 913 C CA . ARG A 1 116 ? -10.618 5.089 -9.706 1.00 42.25 116 ARG A CA 1
ATOM 914 C C . ARG A 1 116 ? -9.149 5.550 -9.662 1.00 42.25 116 ARG A C 1
ATOM 916 O O . ARG A 1 116 ? -8.272 4.886 -9.117 1.00 42.25 116 ARG A O 1
ATOM 923 N N . VAL A 1 117 ? -8.931 6.776 -10.133 1.00 33.97 117 VAL A N 1
ATOM 924 C CA . VAL A 1 117 ? -7.660 7.520 -10.090 1.00 33.97 117 VAL A CA 1
ATOM 925 C C . VAL A 1 117 ? -7.362 8.075 -8.686 1.00 33.97 117 VAL A C 1
ATOM 927 O O . VAL A 1 117 ? -8.268 8.563 -8.016 1.00 33.97 117 VAL A O 1
ATOM 930 N N . ASN A 1 118 ? -6.086 8.070 -8.279 1.00 37.81 118 ASN A N 1
ATOM 931 C CA . ASN A 1 118 ? -5.560 8.871 -7.163 1.00 37.81 118 ASN A CA 1
ATOM 932 C C . ASN A 1 118 ? -4.385 9.725 -7.655 1.00 37.81 118 ASN A C 1
ATOM 934 O O . ASN A 1 118 ? -3.722 9.369 -8.623 1.00 37.81 118 ASN A O 1
ATOM 938 N N . THR A 1 119 ? -4.090 10.810 -6.951 1.00 28.31 119 THR A N 1
ATOM 939 C CA . THR A 1 119 ? -2.933 11.683 -7.181 1.00 28.31 119 THR A CA 1
ATOM 940 C C . THR A 1 119 ? -1.992 11.663 -5.967 1.00 28.31 119 THR A C 1
ATOM 942 O O . THR A 1 119 ? -2.410 11.384 -4.844 1.00 28.31 119 THR A O 1
ATOM 945 N N . GLU A 1 120 ? -0.711 11.941 -6.232 1.00 34.09 120 GLU A N 1
ATOM 946 C CA . GLU A 1 120 ? 0.466 11.903 -5.339 1.00 34.09 120 GLU A CA 1
ATOM 947 C C . GLU A 1 120 ? 1.015 10.539 -4.854 1.00 34.09 120 GLU A C 1
ATOM 949 O O . GLU A 1 120 ? 0.348 9.695 -4.259 1.00 34.09 120 GLU A O 1
ATOM 954 N N . SER A 1 121 ? 2.338 10.394 -5.016 1.00 32.12 121 SER A N 1
ATOM 955 C CA . SER A 1 121 ? 3.173 9.371 -4.377 1.00 32.12 121 SER A CA 1
ATOM 956 C C . SER A 1 121 ? 4.485 10.004 -3.878 1.00 32.12 121 SER A C 1
ATOM 958 O O . SER A 1 121 ? 5.504 9.974 -4.572 1.00 32.12 121 SER A O 1
ATOM 960 N N . GLY A 1 122 ? 4.471 10.605 -2.684 1.00 34.41 122 GLY A N 1
ATOM 961 C CA . GLY A 1 122 ? 5.612 11.343 -2.119 1.00 34.41 122 GLY A CA 1
ATOM 962 C C . GLY A 1 122 ? 5.887 10.981 -0.660 1.00 34.41 122 GLY A C 1
ATOM 963 O O . GLY A 1 122 ? 5.302 11.554 0.252 1.00 34.41 122 GLY A O 1
ATOM 964 N N . GLY A 1 123 ? 6.782 10.022 -0.420 1.00 33.81 123 GLY A N 1
ATOM 965 C CA . GLY A 1 123 ? 7.169 9.636 0.938 1.00 33.81 123 GLY A CA 1
ATOM 966 C C . GLY A 1 123 ? 8.322 10.480 1.479 1.00 33.81 123 GLY A C 1
ATOM 967 O O . GLY A 1 123 ? 9.454 10.255 1.070 1.00 33.81 123 GLY A O 1
ATOM 968 N N . ASN A 1 124 ? 8.035 11.386 2.418 1.00 33.00 124 ASN A N 1
ATOM 969 C CA . ASN A 1 124 ? 8.963 11.902 3.437 1.00 33.00 124 ASN A CA 1
ATOM 970 C C . ASN A 1 124 ? 8.142 12.588 4.542 1.00 33.00 124 ASN A C 1
ATOM 972 O O . ASN A 1 124 ? 7.398 13.523 4.257 1.00 33.00 124 ASN A O 1
ATOM 976 N N . ALA A 1 125 ? 8.258 12.128 5.790 1.00 34.16 125 ALA A N 1
ATOM 977 C CA . ALA A 1 125 ? 7.481 12.654 6.914 1.00 34.16 125 ALA A CA 1
ATOM 978 C C . ALA A 1 125 ? 8.329 12.761 8.189 1.00 34.16 125 ALA A C 1
ATOM 980 O O . ALA A 1 125 ? 8.600 11.755 8.840 1.00 34.16 125 ALA A O 1
ATOM 981 N N . THR A 1 126 ? 8.684 13.993 8.557 1.00 35.06 126 THR A N 1
ATOM 982 C CA . THR A 1 126 ? 9.130 14.400 9.900 1.00 35.06 126 THR A CA 1
ATOM 983 C C . THR A 1 126 ? 8.792 15.875 10.096 1.00 35.06 126 THR A C 1
ATOM 985 O O . THR A 1 126 ? 9.593 16.748 9.787 1.00 35.06 126 THR A O 1
ATOM 988 N N . ASP A 1 127 ? 7.556 16.149 10.494 1.00 34.88 127 ASP A N 1
ATOM 989 C CA . ASP A 1 127 ? 7.265 16.778 11.785 1.00 34.88 127 ASP A CA 1
ATOM 990 C C . ASP A 1 127 ? 5.766 16.634 12.052 1.00 34.88 127 ASP A C 1
ATOM 992 O O . ASP A 1 127 ? 4.962 16.517 11.123 1.00 34.88 127 ASP A O 1
ATOM 996 N N . GLY A 1 128 ? 5.418 16.448 13.327 1.00 40.56 128 GLY A N 1
ATOM 997 C CA . GLY A 1 128 ? 4.190 15.767 13.731 1.00 40.56 128 GLY A CA 1
ATOM 998 C C . GLY A 1 128 ? 2.932 16.400 13.151 1.00 40.56 128 GLY A C 1
ATOM 999 O O . GLY A 1 128 ? 2.443 17.393 13.682 1.00 40.56 128 GLY A O 1
ATOM 1000 N N . TYR A 1 129 ? 2.380 15.777 12.106 1.00 38.38 129 TYR A N 1
ATOM 1001 C CA . TYR A 1 129 ? 1.022 16.035 11.645 1.00 38.38 129 TYR A CA 1
ATOM 1002 C C . TYR A 1 129 ? 0.748 17.500 11.262 1.00 38.38 129 TYR A C 1
ATOM 1004 O O . TYR A 1 129 ? -0.395 17.906 11.336 1.00 38.38 129 TYR A O 1
ATOM 1012 N N . THR A 1 130 ? 1.733 18.327 10.894 1.00 41.72 130 THR A N 1
ATOM 1013 C CA . THR A 1 130 ? 1.592 19.802 10.961 1.00 41.72 130 THR A CA 1
ATOM 1014 C C . THR A 1 130 ? 0.976 20.417 9.685 1.00 41.72 130 THR A C 1
ATOM 1016 O O . THR A 1 130 ? 1.671 20.762 8.736 1.00 41.72 130 THR A O 1
ATOM 1019 N N . GLU A 1 131 ? -0.338 20.579 9.511 1.00 37.22 131 GLU A N 1
ATOM 1020 C CA . GLU A 1 131 ? -1.472 20.430 10.446 1.00 37.22 131 GLU A CA 1
ATOM 1021 C C . GLU A 1 131 ? -2.462 19.325 9.979 1.00 37.22 131 GLU A C 1
ATOM 1023 O O . GLU A 1 131 ? -3.656 19.420 10.251 1.00 37.22 131 GLU A O 1
ATOM 1028 N N . LEU A 1 132 ? -1.974 18.343 9.183 1.00 38.62 132 LEU A N 1
ATOM 1029 C CA . LEU A 1 132 ? -2.607 17.289 8.342 1.00 38.62 132 LEU A CA 1
ATOM 1030 C C . LEU A 1 132 ? -3.687 17.814 7.417 1.00 38.62 132 LEU A C 1
ATOM 1032 O O . LEU A 1 132 ? -3.682 17.543 6.226 1.00 38.62 132 LEU A O 1
ATOM 1036 N N . ILE A 1 133 ? -4.591 18.625 7.935 1.00 36.84 133 ILE A N 1
ATOM 1037 C CA . ILE A 1 133 ? -5.580 19.390 7.198 1.00 36.84 133 ILE A CA 1
ATOM 1038 C C . ILE A 1 133 ? -5.300 20.905 7.260 1.00 36.84 133 ILE A C 1
ATOM 1040 O O . ILE A 1 133 ? -6.103 21.736 6.854 1.00 36.84 133 ILE A O 1
ATOM 1044 N N . ARG A 1 134 ? -3.999 21.212 7.403 1.00 41.16 134 ARG A N 1
ATOM 1045 C CA . ARG A 1 134 ? -3.269 22.044 6.418 1.00 41.16 134 ARG A CA 1
ATOM 1046 C C . ARG A 1 134 ? -2.809 21.306 5.139 1.00 41.16 134 ARG A C 1
ATOM 1048 O O . ARG A 1 134 ? -2.146 21.935 4.314 1.00 41.16 134 ARG A O 1
ATOM 1055 N N . THR A 1 135 ? -3.182 20.038 4.922 1.00 34.44 135 THR A N 1
ATOM 1056 C CA . THR A 1 135 ? -2.993 19.315 3.640 1.00 34.44 135 THR A CA 1
ATOM 1057 C C . THR A 1 135 ? -4.295 18.944 2.903 1.00 34.44 135 THR A C 1
ATOM 1059 O O . THR A 1 135 ? -4.247 18.984 1.682 1.00 34.44 135 THR A O 1
ATOM 1062 N N . ILE A 1 136 ? -5.482 18.834 3.545 1.00 38.62 136 ILE A N 1
ATOM 1063 C CA . ILE A 1 136 ? -6.733 19.219 2.825 1.00 38.62 136 ILE A CA 1
ATOM 1064 C C . ILE A 1 136 ? -6.656 20.721 2.509 1.00 38.62 136 ILE A C 1
ATOM 1066 O O . ILE A 1 136 ? -6.912 21.120 1.384 1.00 38.62 136 ILE A O 1
ATOM 1070 N N . ARG A 1 137 ? -6.106 21.552 3.416 1.00 36.69 137 ARG A N 1
ATOM 1071 C CA . ARG A 1 137 ? -5.445 22.845 3.097 1.00 36.69 137 ARG A CA 1
ATOM 1072 C C . ARG A 1 137 ? -6.349 23.989 2.619 1.00 36.69 137 ARG A C 1
ATOM 1074 O O . ARG A 1 137 ? -5.959 25.134 2.818 1.00 36.69 137 ARG A O 1
ATOM 1081 N N . LYS A 1 138 ? -7.460 23.673 1.943 1.00 32.81 138 LYS A N 1
ATOM 1082 C CA . LYS A 1 138 ? -8.257 24.532 1.049 1.00 32.81 138 LYS A CA 1
ATOM 1083 C C . LYS A 1 138 ? -9.507 23.847 0.450 1.00 32.81 138 LYS A C 1
ATOM 1085 O O . LYS A 1 138 ? -10.331 24.573 -0.101 1.00 32.81 138 LYS A O 1
ATOM 1090 N N . THR A 1 139 ? -9.655 22.509 0.504 1.00 34.12 139 THR A N 1
ATOM 1091 C CA . THR A 1 139 ? -10.615 21.675 -0.287 1.00 34.12 139 THR A CA 1
ATOM 1092 C C . THR A 1 139 ? -12.126 21.913 -0.061 1.00 34.12 139 THR A C 1
ATOM 1094 O O . THR A 1 139 ? -12.939 21.029 -0.312 1.00 34.12 139 THR A O 1
ATOM 1097 N N . ALA A 1 140 ? -12.535 23.085 0.424 1.00 32.25 140 ALA A N 1
ATOM 1098 C CA . ALA A 1 140 ? -13.936 23.490 0.548 1.00 32.25 140 ALA A CA 1
ATOM 1099 C C . ALA A 1 140 ? -14.227 24.929 0.066 1.00 32.25 140 ALA A C 1
ATOM 1101 O O . ALA A 1 140 ? -15.386 25.250 -0.174 1.00 32.25 140 ALA A O 1
ATOM 1102 N N . GLU A 1 141 ? -13.224 25.807 -0.084 1.00 30.55 141 GLU A N 1
ATOM 1103 C CA . GLU A 1 141 ? -13.464 27.265 -0.172 1.00 30.55 141 GLU A CA 1
ATOM 1104 C C . GLU A 1 141 ? -13.605 27.840 -1.593 1.00 30.55 141 GLU A C 1
ATOM 1106 O O . GLU A 1 141 ? -13.921 29.018 -1.757 1.00 30.55 141 GLU A O 1
ATOM 1111 N N . LYS A 1 142 ? -13.419 27.030 -2.640 1.00 28.00 142 LYS A N 1
ATOM 1112 C CA . LYS A 1 142 ? -13.830 27.375 -4.011 1.00 28.00 142 LYS A CA 1
ATOM 1113 C C . LYS A 1 142 ? -14.575 26.194 -4.609 1.00 28.00 142 LYS A C 1
ATOM 1115 O O . LYS A 1 142 ? -13.963 25.206 -4.995 1.00 28.00 142 LYS A O 1
ATOM 1120 N N . GLY A 1 143 ? -15.901 26.286 -4.617 1.00 31.03 143 GLY A N 1
ATOM 1121 C CA . GLY A 1 143 ? -16.769 25.190 -5.023 1.00 31.03 143 GLY A CA 1
ATOM 1122 C C . GLY A 1 143 ? -16.715 24.912 -6.521 1.00 31.03 143 GLY A C 1
ATOM 1123 O O . GLY A 1 143 ? -17.478 25.511 -7.269 1.00 31.03 143 GLY A O 1
ATOM 1124 N N . GLN A 1 144 ? -15.878 23.959 -6.928 1.00 25.97 144 GLN A N 1
ATOM 1125 C CA . GLN A 1 144 ? -16.138 23.067 -8.057 1.00 25.97 144 GLN A CA 1
ATOM 1126 C C . GLN A 1 144 ? -15.216 21.840 -7.993 1.00 25.97 144 GLN A C 1
ATOM 1128 O O . GLN A 1 144 ? -14.101 21.924 -7.493 1.00 25.97 144 GLN A O 1
ATOM 1133 N N . GLU A 1 145 ? -15.733 20.725 -8.512 1.00 24.20 145 GLU A N 1
ATOM 1134 C CA . GLU A 1 145 ? -15.048 19.453 -8.792 1.00 24.20 145 GLU A CA 1
ATOM 1135 C C . GLU A 1 145 ? -14.567 18.613 -7.593 1.00 24.20 145 GLU A C 1
ATOM 1137 O O . GLU A 1 145 ? -13.682 18.953 -6.815 1.00 24.20 145 GLU A O 1
ATOM 1142 N N . SER A 1 146 ? -15.191 17.438 -7.468 1.00 31.66 146 SER A N 1
ATOM 1143 C CA . SER A 1 146 ? -14.826 16.396 -6.508 1.00 31.66 146 SER A CA 1
ATOM 1144 C C . SER A 1 146 ? -13.759 15.490 -7.117 1.00 31.66 146 SER A C 1
ATOM 1146 O O . SER A 1 146 ? -14.087 14.530 -7.812 1.00 31.66 146 SER A O 1
ATOM 1148 N N . GLN A 1 147 ? -12.493 15.793 -6.850 1.00 27.83 147 GLN A N 1
ATOM 1149 C CA . GLN A 1 147 ? -11.358 14.914 -7.127 1.00 27.83 147 GLN A CA 1
ATOM 1150 C C . GLN A 1 147 ? -10.437 14.859 -5.899 1.00 27.83 147 GLN A C 1
ATOM 1152 O O . GLN A 1 147 ? -10.517 15.715 -5.022 1.00 27.83 147 GLN A O 1
ATOM 1157 N N . GLU A 1 148 ? -9.574 13.842 -5.871 1.00 28.48 148 GLU A N 1
ATOM 1158 C CA . GLU A 1 148 ? -8.563 13.565 -4.839 1.00 28.48 148 GLU A CA 1
ATOM 1159 C C . GLU A 1 148 ? -9.076 13.079 -3.467 1.00 28.48 148 GLU A C 1
ATOM 1161 O O . GLU A 1 148 ? -9.706 13.798 -2.698 1.00 28.48 148 GLU A O 1
ATOM 1166 N N . LEU A 1 149 ? -8.676 11.855 -3.108 1.00 32.16 149 LEU A N 1
ATOM 1167 C CA . LEU A 1 149 ? -7.945 11.599 -1.863 1.00 32.16 149 LEU A CA 1
ATOM 1168 C C . LEU A 1 149 ? -7.171 10.283 -2.025 1.00 32.16 149 LEU A C 1
ATOM 1170 O O . LEU A 1 149 ? -7.660 9.199 -1.695 1.00 32.16 149 LEU A O 1
ATOM 1174 N N . GLY A 1 150 ? -5.933 10.390 -2.521 1.00 31.31 150 GLY A N 1
ATOM 1175 C CA . GLY A 1 150 ? -4.944 9.326 -2.371 1.00 31.31 150 GLY A CA 1
ATOM 1176 C C . GLY A 1 150 ? -4.818 9.003 -0.887 1.00 31.31 150 GLY A C 1
ATOM 1177 O O . GLY A 1 150 ? -4.465 9.873 -0.093 1.00 31.31 150 GLY A O 1
ATOM 1178 N N . MET A 1 151 ? -5.222 7.792 -0.499 1.00 32.88 151 MET A N 1
ATOM 1179 C CA . MET A 1 151 ? -5.552 7.519 0.900 1.00 32.88 151 MET A CA 1
ATOM 1180 C C . MET A 1 151 ? -4.373 7.814 1.826 1.00 32.88 151 MET A C 1
ATOM 1182 O O . MET A 1 151 ? -3.330 7.169 1.672 1.00 32.88 151 MET A O 1
ATOM 1186 N N . PRO A 1 152 ? -4.522 8.735 2.798 1.00 35.41 152 PRO A N 1
ATOM 1187 C CA . PRO A 1 152 ? -3.427 9.091 3.676 1.00 35.41 152 PRO A CA 1
ATOM 1188 C C . PRO A 1 152 ? -3.039 7.869 4.507 1.00 35.41 152 PRO A C 1
ATOM 1190 O O . PRO A 1 152 ? -3.756 7.450 5.417 1.00 35.41 152 PRO A O 1
ATOM 1193 N N . ALA A 1 153 ? -1.876 7.299 4.195 1.00 39.75 153 ALA A N 1
ATOM 1194 C CA . ALA A 1 153 ? -1.178 6.420 5.113 1.00 39.75 153 ALA A CA 1
ATOM 1195 C C . ALA A 1 153 ? -0.765 7.286 6.307 1.00 39.75 153 ALA A C 1
ATOM 1197 O O . ALA A 1 153 ? 0.167 8.088 6.211 1.00 39.75 153 ALA A O 1
ATOM 1198 N N . VAL A 1 154 ? -1.510 7.178 7.409 1.00 44.31 154 VAL A N 1
ATOM 1199 C CA . VAL A 1 154 ? -1.245 7.942 8.630 1.00 44.31 154 VAL A CA 1
ATOM 1200 C C . VAL A 1 154 ? 0.003 7.364 9.281 1.00 44.31 154 VAL A C 1
ATOM 1202 O O . VAL A 1 154 ? -0.054 6.439 10.089 1.00 44.31 154 VAL A O 1
ATOM 1205 N N . TYR A 1 155 ? 1.154 7.900 8.884 1.00 46.78 155 TYR A N 1
ATOM 1206 C CA . TYR A 1 155 ? 2.437 7.542 9.461 1.00 46.78 155 TYR A CA 1
ATOM 1207 C C . TYR A 1 155 ? 2.519 8.048 10.894 1.00 46.78 155 TYR A C 1
ATOM 1209 O O . TYR A 1 155 ? 2.727 9.231 11.159 1.00 46.78 155 TYR A O 1
ATOM 1217 N N . TRP A 1 156 ? 2.350 7.112 11.818 1.00 58.62 156 TRP A N 1
ATOM 1218 C CA . TRP A 1 156 ? 2.469 7.351 13.244 1.00 58.62 156 TRP A CA 1
ATOM 1219 C C . TRP A 1 156 ? 3.878 7.790 13.638 1.00 58.62 156 TRP A C 1
ATOM 1221 O O . TRP A 1 156 ? 4.852 7.249 13.100 1.00 58.62 156 TRP A O 1
ATOM 1231 N N . ARG A 1 157 ? 4.008 8.696 14.622 1.00 55.62 157 ARG A N 1
ATOM 1232 C CA . ARG A 1 157 ? 5.326 9.055 15.166 1.00 55.62 157 ARG A CA 1
ATOM 1233 C C . ARG A 1 157 ? 5.953 7.827 15.820 1.00 55.62 157 ARG A C 1
ATOM 1235 O O . ARG A 1 157 ? 5.544 7.387 16.897 1.00 55.62 157 ARG A O 1
ATOM 1242 N N . ARG A 1 158 ? 6.997 7.310 15.177 1.00 52.53 158 ARG A N 1
ATOM 1243 C CA . ARG A 1 158 ? 7.847 6.256 15.724 1.00 52.53 158 ARG A CA 1
ATOM 1244 C C . ARG A 1 158 ? 8.593 6.790 16.949 1.00 52.53 158 ARG A C 1
ATOM 1246 O O . ARG A 1 158 ? 9.121 7.898 16.914 1.00 52.53 158 ARG A O 1
ATOM 1253 N N . GLY A 1 159 ? 8.660 5.999 18.019 1.00 48.91 159 GLY A N 1
ATOM 1254 C CA . GLY A 1 159 ? 9.422 6.372 19.217 1.00 48.91 159 GLY A CA 1
ATOM 1255 C C . GLY A 1 159 ? 8.720 7.349 20.169 1.00 48.91 159 GLY A C 1
ATOM 1256 O O . GLY A 1 159 ? 9.379 8.225 20.721 1.00 48.91 159 GLY A O 1
ATOM 1257 N N . LEU A 1 160 ? 7.412 7.176 20.406 1.00 54.53 160 LEU A N 1
ATOM 1258 C CA . LEU A 1 160 ? 6.786 7.635 21.658 1.00 54.53 160 LEU A CA 1
ATOM 1259 C C . LEU A 1 160 ? 7.648 7.245 22.873 1.00 54.53 160 LEU A C 1
ATOM 1261 O O . LEU A 1 160 ? 8.190 6.130 22.910 1.00 54.53 160 LEU A O 1
ATOM 1265 N N . GLY A 1 161 ? 7.713 8.112 23.878 1.00 53.03 161 GLY A N 1
ATOM 1266 C CA . GLY A 1 161 ? 8.296 7.809 25.182 1.00 53.03 161 GLY A CA 1
ATOM 1267 C C . GLY A 1 161 ? 7.624 6.609 25.860 1.00 53.03 161 GLY A C 1
ATOM 1268 O O . GLY A 1 161 ? 6.507 6.206 25.522 1.00 53.03 161 GLY A O 1
ATOM 1269 N N . SER A 1 162 ? 8.312 5.994 26.820 1.00 56.44 162 SER A N 1
ATOM 1270 C CA . SER A 1 162 ? 7.706 4.985 27.694 1.00 56.44 162 SER A CA 1
ATOM 1271 C C . SER A 1 162 ? 6.645 5.651 28.576 1.00 56.44 162 SER A C 1
ATOM 1273 O O . SER A 1 162 ? 6.991 6.499 29.395 1.00 56.44 162 SER A O 1
ATOM 1275 N N . GLY A 1 163 ? 5.377 5.267 28.413 1.00 62.56 163 GLY A N 1
ATOM 1276 C CA . GLY A 1 163 ? 4.248 5.847 29.152 1.00 62.56 163 GLY A CA 1
ATOM 1277 C C . GLY A 1 163 ? 3.536 7.019 28.462 1.00 62.56 163 GLY A C 1
ATOM 1278 O O . GLY A 1 163 ? 2.567 7.524 29.017 1.00 62.56 163 GLY A O 1
ATOM 1279 N N . GLU A 1 164 ? 3.957 7.439 27.262 1.00 70.75 164 GLU A N 1
ATOM 1280 C CA . GLU A 1 164 ? 3.158 8.366 26.445 1.00 70.75 164 GLU A CA 1
ATOM 1281 C C . GLU A 1 164 ? 1.953 7.618 25.844 1.00 70.75 164 GLU A C 1
ATOM 1283 O O . GLU A 1 164 ? 2.139 6.642 25.112 1.00 70.75 164 GLU A O 1
ATOM 1288 N N . ASP A 1 165 ? 0.728 8.077 26.130 1.00 76.50 165 ASP A N 1
ATOM 1289 C CA . ASP A 1 165 ? -0.491 7.541 25.512 1.00 76.50 165 ASP A CA 1
ATOM 1290 C C . ASP A 1 165 ? -0.485 7.850 24.005 1.00 76.50 165 ASP A C 1
ATOM 1292 O O . ASP A 1 165 ? -0.483 9.033 23.633 1.00 76.50 165 ASP A O 1
ATOM 1296 N N . PRO A 1 166 ? -0.511 6.835 23.118 1.00 74.19 166 PRO A N 1
ATOM 1297 C CA . PRO A 1 166 ? -0.568 7.075 21.689 1.00 74.19 166 PRO A CA 1
ATOM 1298 C C . PRO A 1 166 ? -1.736 7.984 21.282 1.00 74.19 166 PRO A C 1
ATOM 1300 O O . PRO A 1 166 ? -1.546 8.881 20.464 1.00 74.19 166 PRO A O 1
ATOM 1303 N N . LEU A 1 167 ? -2.916 7.842 21.883 1.00 82.00 167 LEU A N 1
ATOM 1304 C CA . LEU A 1 167 ? -4.120 8.573 21.472 1.00 82.00 167 LEU A CA 1
ATOM 1305 C C . LEU A 1 167 ? -4.010 10.100 21.678 1.00 82.00 167 LEU A C 1
ATOM 1307 O O . LEU A 1 167 ? -4.815 10.860 21.138 1.00 82.00 167 LEU A O 1
ATOM 1311 N N . THR A 1 168 ? -2.988 10.561 22.408 1.00 80.62 168 THR A N 1
ATOM 1312 C CA . THR A 1 168 ? -2.705 11.984 22.656 1.00 80.62 168 THR A CA 1
ATOM 1313 C C . THR A 1 168 ? -1.785 12.647 21.625 1.00 80.62 168 THR A C 1
ATOM 1315 O O . THR A 1 168 ? -1.550 13.853 21.726 1.00 80.62 168 THR A O 1
ATOM 1318 N N . GLN A 1 169 ? -1.264 11.920 20.623 1.00 73.31 169 GLN A N 1
ATOM 1319 C CA . GLN A 1 169 ? -0.356 12.526 19.638 1.00 73.31 169 GLN A CA 1
ATOM 1320 C C . GLN A 1 169 ? -0.992 13.720 18.901 1.00 73.31 169 GLN A C 1
ATOM 1322 O O . GLN A 1 169 ? -2.187 13.675 18.571 1.00 73.31 169 GLN A O 1
ATOM 1327 N N . PRO A 1 170 ? -0.190 14.755 18.561 1.00 73.94 170 PRO A N 1
ATOM 1328 C CA . PRO A 1 170 ? -0.627 15.866 17.730 1.00 73.94 170 PRO A CA 1
ATOM 1329 C C . PRO A 1 170 ? -1.400 15.375 16.511 1.00 73.94 170 PRO A C 1
ATOM 1331 O O . PRO A 1 170 ? -0.911 14.563 15.726 1.00 73.94 170 PRO A O 1
ATOM 1334 N N . GLY A 1 171 ? -2.637 15.854 16.392 1.00 75.00 171 GLY A N 1
ATOM 1335 C CA . GLY A 1 171 ? -3.486 15.571 15.250 1.00 75.00 171 GLY A CA 1
ATOM 1336 C C . GLY A 1 171 ? -4.365 14.325 15.299 1.00 75.00 171 GLY A C 1
ATOM 1337 O O . GLY A 1 171 ? -5.315 14.264 14.518 1.00 75.00 171 GLY A O 1
ATOM 1338 N N . PHE A 1 172 ? -4.156 13.385 16.226 1.00 78.31 172 PHE A N 1
ATOM 1339 C CA . PHE A 1 172 ? -4.979 12.169 16.325 1.00 78.31 172 PHE A CA 1
ATOM 1340 C C . PHE A 1 172 ? -6.489 12.490 16.373 1.00 78.31 172 PHE A C 1
ATOM 1342 O O . PHE A 1 172 ? -7.276 11.985 15.572 1.00 78.31 172 PHE A O 1
ATOM 1349 N N . SER A 1 173 ? -6.886 13.448 17.220 1.00 80.56 173 SER A N 1
ATOM 1350 C CA . SER A 1 173 ? -8.275 13.925 17.308 1.00 80.56 173 SER A CA 1
ATOM 1351 C C . SER A 1 173 ? -8.776 14.594 16.020 1.00 80.56 173 SER A C 1
ATOM 1353 O O . SER A 1 173 ? -9.968 14.543 15.715 1.00 80.56 173 SER A O 1
ATOM 1355 N N . THR A 1 174 ? -7.883 15.224 15.252 1.00 80.06 174 THR A N 1
ATOM 1356 C CA . THR A 1 174 ? -8.196 15.813 13.946 1.00 80.06 174 THR A CA 1
ATOM 1357 C C . THR A 1 174 ? -8.525 14.715 12.939 1.00 80.06 174 THR A C 1
ATOM 1359 O O . THR A 1 174 ? -9.511 14.873 12.227 1.00 80.06 174 THR A O 1
ATOM 1362 N N . LEU A 1 175 ? -7.809 13.577 12.941 1.00 77.56 175 LEU A N 1
ATOM 1363 C CA . LEU A 1 175 ? -8.138 12.425 12.084 1.00 77.56 175 LEU A CA 1
ATOM 1364 C C . LEU A 1 175 ? -9.585 11.977 12.278 1.00 77.56 175 LEU A C 1
ATOM 1366 O O . LEU A 1 175 ? -10.339 11.865 11.316 1.00 77.56 175 LEU A O 1
ATOM 1370 N N . LEU A 1 176 ? -9.971 11.780 13.542 1.00 83.06 176 LEU A N 1
ATOM 1371 C CA . LEU A 1 176 ? -11.291 11.279 13.904 1.00 83.06 176 LEU A CA 1
ATOM 1372 C C . LEU A 1 176 ? -12.396 12.248 13.470 1.00 83.06 176 LEU A C 1
ATOM 1374 O O . LEU A 1 176 ? -13.394 11.821 12.897 1.00 83.06 176 LEU A O 1
ATOM 1378 N N . ARG A 1 177 ? -12.209 13.564 13.666 1.00 82.81 177 ARG A N 1
ATOM 1379 C CA . ARG A 1 177 ? -13.170 14.577 13.183 1.00 82.81 177 ARG A CA 1
ATOM 1380 C C . ARG A 1 177 ? -13.336 14.548 11.662 1.00 82.81 177 ARG A C 1
ATOM 1382 O O . ARG A 1 177 ? -14.427 14.809 11.172 1.00 82.81 177 ARG A O 1
ATOM 1389 N N . LEU A 1 178 ? -12.268 14.248 10.926 1.00 78.56 178 LEU A N 1
ATOM 1390 C CA . LEU A 1 178 ? -12.265 14.230 9.465 1.00 78.56 178 LEU A CA 1
ATOM 1391 C C . LEU A 1 178 ? -12.893 12.962 8.896 1.00 78.56 178 LEU A C 1
ATOM 1393 O O . LEU A 1 178 ? -13.704 13.057 7.977 1.00 78.56 178 LEU A O 1
ATOM 1397 N N . ALA A 1 179 ? -12.587 11.798 9.466 1.00 80.38 179 ALA A N 1
ATOM 1398 C CA . ALA A 1 179 ? -13.249 10.551 9.104 1.00 80.38 179 ALA A CA 1
ATOM 1399 C C . ALA A 1 179 ? -14.761 10.631 9.365 1.00 80.38 179 ALA A C 1
ATOM 1401 O O . ALA A 1 179 ? -15.555 10.338 8.475 1.00 80.38 179 ALA A O 1
ATOM 1402 N N . LYS A 1 180 ? -15.170 11.209 10.504 1.00 84.12 180 LYS A N 1
ATOM 1403 C CA . LYS A 1 180 ? -16.581 11.481 10.842 1.00 84.12 180 LYS A CA 1
ATOM 1404 C C . LYS A 1 180 ? -17.319 12.429 9.880 1.00 84.12 180 LYS A C 1
ATOM 1406 O O . LYS A 1 180 ? -18.528 12.582 10.006 1.00 84.12 180 LYS A O 1
ATOM 1411 N N . THR A 1 181 ? -16.647 13.040 8.898 1.00 83.81 181 THR A N 1
ATOM 1412 C CA . THR A 1 181 ? -17.331 13.739 7.788 1.00 83.81 181 THR A CA 1
ATOM 1413 C C . THR A 1 181 ? -17.878 12.794 6.712 1.00 83.81 181 THR A C 1
ATOM 1415 O O . THR A 1 181 ? -18.564 13.253 5.801 1.00 83.81 181 THR A O 1
ATOM 1418 N N . GLY A 1 182 ? -17.518 11.504 6.749 1.00 78.81 182 GLY A N 1
ATOM 1419 C CA . GLY A 1 182 ? -17.821 10.513 5.711 1.00 78.81 182 GLY A CA 1
ATOM 1420 C C . GLY A 1 182 ? -17.014 10.673 4.413 1.00 78.81 182 GLY A C 1
ATOM 1421 O O . GLY A 1 182 ? -17.160 9.863 3.503 1.00 78.81 182 GLY A O 1
ATOM 1422 N N . LYS A 1 183 ? -16.159 11.703 4.304 1.00 75.81 183 LYS A N 1
ATOM 1423 C CA . LYS A 1 183 ? -15.385 12.017 3.085 1.00 75.81 183 LYS A CA 1
ATOM 1424 C C . LYS A 1 183 ? -13.946 11.501 3.102 1.00 75.81 183 LYS A C 1
ATOM 1426 O O . LYS A 1 183 ? -13.307 11.463 2.056 1.00 75.81 183 LYS A O 1
ATOM 1431 N N . VAL A 1 184 ? -13.422 11.142 4.273 1.00 75.69 184 VAL A N 1
ATOM 1432 C CA . VAL A 1 184 ? -12.024 10.737 4.460 1.00 75.69 184 VAL A CA 1
ATOM 1433 C C . VAL A 1 184 ? -11.990 9.299 4.953 1.00 75.69 184 VAL A C 1
ATOM 1435 O O . VAL A 1 184 ? -12.484 9.019 6.039 1.00 75.69 184 VAL A O 1
ATOM 1438 N N . PHE A 1 185 ? -11.379 8.410 4.171 1.00 79.50 185 PHE A N 1
ATOM 1439 C CA . PHE A 1 185 ? -11.105 7.033 4.580 1.00 79.50 185 PHE A CA 1
ATOM 1440 C C . PHE A 1 185 ? -9.665 6.901 5.084 1.00 79.50 185 PHE A C 1
ATOM 1442 O O . PHE A 1 185 ? -8.737 7.452 4.486 1.00 79.50 185 PHE A O 1
ATOM 1449 N N . ILE A 1 186 ? -9.472 6.135 6.157 1.00 79.94 186 ILE A N 1
ATOM 1450 C CA . ILE A 1 186 ? -8.173 5.866 6.779 1.00 79.94 186 ILE A CA 1
ATOM 1451 C C . ILE A 1 186 ? -7.744 4.437 6.461 1.00 79.94 186 ILE A C 1
ATOM 1453 O O . ILE A 1 186 ? -8.524 3.492 6.593 1.00 79.94 186 ILE A O 1
ATOM 1457 N N . LYS A 1 187 ? -6.486 4.273 6.037 1.00 84.75 187 LYS A N 1
ATOM 1458 C CA . LYS A 1 187 ? -5.931 2.962 5.697 1.00 84.75 187 LYS A CA 1
ATOM 1459 C C . LYS A 1 187 ? -5.083 2.387 6.828 1.00 84.75 187 LYS A C 1
ATOM 1461 O O . LYS A 1 187 ? -4.025 2.922 7.153 1.00 84.75 187 LYS A O 1
ATOM 1466 N N . ILE A 1 188 ? -5.500 1.235 7.340 1.00 85.62 188 ILE A N 1
ATOM 1467 C CA . ILE A 1 188 ? -4.736 0.394 8.261 1.00 85.62 188 ILE A CA 1
ATOM 1468 C C . ILE A 1 188 ? -3.812 -0.499 7.419 1.00 85.62 188 ILE A C 1
ATOM 1470 O O . ILE A 1 188 ? -4.267 -1.439 6.771 1.00 85.62 188 ILE A O 1
ATOM 1474 N N . SER A 1 189 ? -2.520 -0.158 7.359 1.00 84.81 189 SER A N 1
ATOM 1475 C CA . SER A 1 189 ? -1.521 -0.871 6.543 1.00 84.81 189 SER A CA 1
ATOM 1476 C C . SER A 1 189 ? -0.085 -0.609 7.013 1.00 84.81 189 SER A C 1
ATOM 1478 O O . SER A 1 189 ? 0.180 0.398 7.669 1.00 84.81 189 SER A O 1
ATOM 1480 N N . GLY A 1 190 ? 0.860 -1.487 6.655 1.00 83.12 190 GLY A N 1
ATOM 1481 C CA . GLY A 1 190 ? 2.299 -1.202 6.759 1.00 83.12 190 GLY A CA 1
ATOM 1482 C C . GLY A 1 190 ? 2.842 -0.950 8.175 1.00 83.12 190 GLY A C 1
ATOM 1483 O O . GLY A 1 190 ? 3.742 -0.126 8.338 1.00 83.12 190 GLY A O 1
ATOM 1484 N N . PHE A 1 191 ? 2.318 -1.641 9.193 1.00 83.31 191 PHE A N 1
ATOM 1485 C CA . PHE A 1 191 ? 2.597 -1.406 10.623 1.00 83.31 191 PHE A CA 1
ATOM 1486 C C . PHE A 1 191 ? 4.091 -1.324 10.987 1.00 83.31 191 PHE A C 1
ATOM 1488 O O . PHE A 1 191 ? 4.497 -0.452 11.757 1.00 83.31 191 PHE A O 1
ATOM 1495 N N . TYR A 1 192 ? 4.936 -2.128 10.338 1.00 81.25 192 TYR A N 1
ATOM 1496 C CA . TYR A 1 192 ? 6.403 -2.105 10.445 1.00 81.25 192 TYR A CA 1
ATOM 1497 C C . TYR A 1 192 ? 7.073 -0.751 10.117 1.00 81.25 192 TYR A C 1
ATOM 1499 O O . TYR A 1 192 ? 8.278 -0.587 10.328 1.00 81.25 192 TYR A O 1
ATOM 1507 N N . ARG A 1 193 ? 6.346 0.213 9.533 1.00 77.75 193 ARG A N 1
ATOM 1508 C CA . ARG A 1 193 ? 6.831 1.581 9.266 1.00 77.75 193 ARG A CA 1
ATOM 1509 C C . ARG A 1 193 ? 6.655 2.512 10.471 1.00 77.75 193 ARG A C 1
ATOM 1511 O O . ARG A 1 193 ? 7.389 3.489 10.578 1.00 77.75 193 ARG A O 1
ATOM 1518 N N . SER A 1 194 ? 5.722 2.189 11.365 1.00 78.06 194 SER A N 1
ATOM 1519 C CA . SER A 1 194 ? 5.279 3.036 12.479 1.00 78.06 194 SER A CA 1
ATOM 1520 C C . SER A 1 194 ? 5.557 2.435 13.858 1.00 78.06 194 SER A C 1
ATOM 1522 O O . SER A 1 194 ? 5.842 3.175 14.800 1.00 78.06 194 SER A O 1
ATOM 1524 N N . SER A 1 195 ? 5.530 1.108 13.963 1.00 79.88 195 SER A N 1
ATOM 1525 C CA . SER A 1 195 ? 5.819 0.365 15.187 1.00 79.88 195 SER A CA 1
ATOM 1526 C C . SER A 1 195 ? 7.262 0.552 15.682 1.00 79.88 195 SER A C 1
ATOM 1528 O O . SER A 1 195 ? 8.214 0.766 14.910 1.00 79.88 195 SER A O 1
ATOM 1530 N N . LYS A 1 196 ? 7.432 0.456 17.003 1.00 78.31 196 LYS A N 1
ATOM 1531 C CA . LYS A 1 196 ? 8.731 0.309 17.672 1.00 78.31 196 LYS A CA 1
ATOM 1532 C C . LYS A 1 196 ? 9.248 -1.133 17.573 1.00 78.31 196 LYS A C 1
ATOM 1534 O O . LYS A 1 196 ? 10.461 -1.332 17.585 1.00 78.31 196 LYS A O 1
ATOM 1539 N N . LEU A 1 197 ? 8.349 -2.111 17.452 1.00 79.88 197 LEU A N 1
ATOM 1540 C CA . LEU A 1 197 ? 8.669 -3.528 17.306 1.00 79.88 197 LEU A CA 1
ATOM 1541 C C . LEU A 1 197 ? 9.267 -3.814 15.919 1.00 79.88 197 LEU A C 1
ATOM 1543 O O . LEU A 1 197 ? 8.944 -3.174 14.915 1.00 79.88 197 LEU A O 1
ATOM 1547 N N . THR A 1 198 ? 10.186 -4.775 15.866 1.00 78.69 198 THR A N 1
ATOM 1548 C CA . THR A 1 198 ? 10.905 -5.174 14.643 1.00 78.69 198 THR A CA 1
ATOM 1549 C C . THR A 1 198 ? 10.316 -6.420 13.976 1.00 78.69 198 THR A C 1
ATOM 1551 O O . THR A 1 198 ? 10.652 -6.704 12.828 1.00 78.69 198 THR A O 1
ATOM 1554 N N . SER A 1 199 ? 9.423 -7.133 14.664 1.00 78.62 199 SER A N 1
ATOM 1555 C CA . SER A 1 199 ? 8.727 -8.348 14.225 1.00 78.62 199 SER A CA 1
ATOM 1556 C C . SER A 1 199 ? 7.426 -8.538 15.028 1.00 78.62 199 SER A C 1
ATOM 1558 O O . SER A 1 199 ? 7.189 -7.811 15.994 1.00 78.62 199 SER A O 1
ATOM 1560 N N . GLY A 1 200 ? 6.594 -9.512 14.640 1.00 82.88 200 GLY A N 1
ATOM 1561 C CA . GLY A 1 200 ? 5.316 -9.823 15.298 1.00 82.88 200 GLY A CA 1
ATOM 1562 C C . GLY A 1 200 ? 4.116 -9.059 14.724 1.00 82.88 200 GLY A C 1
ATOM 1563 O O . GLY A 1 200 ? 4.205 -8.485 13.640 1.00 82.88 200 GLY A O 1
ATOM 1564 N N . GLY A 1 201 ? 2.995 -9.061 15.456 1.00 81.00 201 GLY A N 1
ATOM 1565 C CA . GLY A 1 201 ? 1.732 -8.414 15.062 1.00 81.00 201 GLY A CA 1
ATOM 1566 C C . GLY A 1 201 ? 1.718 -6.883 15.180 1.00 81.00 201 GLY A C 1
ATOM 1567 O O . GLY A 1 201 ? 0.770 -6.246 14.718 1.00 81.00 201 GLY A O 1
ATOM 1568 N N . TYR A 1 202 ? 2.785 -6.293 15.732 1.00 83.62 202 TYR A N 1
ATOM 1569 C CA . TYR A 1 202 ? 2.929 -4.863 16.042 1.00 83.62 202 TYR A CA 1
ATOM 1570 C C . TYR A 1 202 ? 1.901 -4.354 17.069 1.00 83.62 202 TYR A C 1
ATOM 1572 O O . TYR A 1 202 ? 1.240 -3.333 16.886 1.00 83.62 202 TYR A O 1
ATOM 1580 N N . ASP A 1 203 ? 1.782 -5.100 18.164 1.00 84.44 203 ASP A N 1
ATOM 1581 C CA . ASP A 1 203 ? 0.829 -4.927 19.268 1.00 84.44 203 ASP A CA 1
ATOM 1582 C C . ASP A 1 203 ? 0.942 -3.545 19.953 1.00 84.44 203 ASP A C 1
ATOM 1584 O O . ASP A 1 203 ? -0.021 -3.037 20.520 1.00 84.44 203 ASP A O 1
ATOM 1588 N N . ASP A 1 204 ? 2.078 -2.850 19.808 1.00 82.06 204 ASP A N 1
ATOM 1589 C CA . ASP A 1 204 ? 2.253 -1.456 20.245 1.00 82.06 204 ASP A CA 1
ATOM 1590 C C . ASP A 1 204 ? 1.384 -0.438 19.475 1.00 82.06 204 ASP A C 1
ATOM 1592 O O . ASP A 1 204 ? 1.304 0.728 19.870 1.00 82.06 204 ASP A O 1
ATOM 1596 N N . LEU A 1 205 ? 0.722 -0.870 18.396 1.00 84.19 205 LEU A N 1
ATOM 1597 C CA . LEU A 1 205 ? -0.270 -0.104 17.639 1.00 84.19 205 LEU A CA 1
ATOM 1598 C C . LEU A 1 205 ? -1.726 -0.513 17.948 1.00 84.19 205 LEU A C 1
ATOM 1600 O O . LEU A 1 205 ? -2.642 0.173 17.491 1.00 84.19 205 LEU A O 1
ATOM 1604 N N . GLU A 1 206 ? -1.968 -1.569 18.737 1.00 85.06 206 GLU A N 1
ATOM 1605 C CA . GLU A 1 206 ? -3.320 -2.062 19.061 1.00 85.06 206 GLU A CA 1
ATOM 1606 C C . GLU A 1 206 ? -4.247 -0.964 19.637 1.00 85.06 206 GLU A C 1
ATOM 1608 O O . GLU A 1 206 ? -5.363 -0.824 19.130 1.00 85.06 206 GLU A O 1
ATOM 1613 N N . PRO A 1 207 ? -3.825 -0.097 20.591 1.00 85.75 207 PRO A N 1
ATOM 1614 C CA . PRO A 1 207 ? -4.709 0.938 21.143 1.00 85.75 207 PRO A CA 1
ATOM 1615 C C . PRO A 1 207 ? -5.218 1.933 20.089 1.00 85.75 207 PRO A C 1
ATOM 1617 O O . PRO A 1 207 ? -6.344 2.421 20.174 1.00 85.75 207 PRO A O 1
ATOM 1620 N N . ILE A 1 208 ? -4.398 2.215 19.071 1.00 84.56 208 ILE A N 1
ATOM 1621 C CA . ILE A 1 208 ? -4.728 3.110 17.953 1.00 84.56 208 ILE A CA 1
ATOM 1622 C C . ILE A 1 208 ? -5.775 2.444 17.061 1.00 84.56 208 ILE A C 1
ATOM 1624 O O . ILE A 1 208 ? -6.779 3.067 16.724 1.00 84.56 208 ILE A O 1
ATOM 1628 N N . VAL A 1 209 ? -5.555 1.172 16.708 1.00 85.94 209 VAL A N 1
ATOM 1629 C CA . VAL A 1 209 ? -6.472 0.381 15.874 1.00 85.94 209 VAL A CA 1
ATOM 1630 C C . VAL A 1 209 ? -7.829 0.236 16.557 1.00 85.94 209 VAL A C 1
ATOM 1632 O O . VAL A 1 209 ? -8.849 0.521 15.932 1.00 85.94 209 VAL A O 1
ATOM 1635 N N . LYS A 1 210 ? -7.850 -0.095 17.852 1.00 87.94 210 LYS A N 1
ATOM 1636 C CA . LYS A 1 210 ? -9.080 -0.157 18.652 1.00 87.94 210 LYS A CA 1
ATOM 1637 C C . LYS A 1 210 ? -9.822 1.167 18.647 1.00 87.94 210 LYS A C 1
ATOM 1639 O O . LYS A 1 210 ? -10.999 1.206 18.292 1.00 87.94 210 LYS A O 1
ATOM 1644 N N . LYS A 1 211 ? -9.126 2.275 18.917 1.00 88.81 211 LYS A N 1
ATOM 1645 C CA . LYS A 1 211 ? -9.776 3.587 18.928 1.00 88.81 211 LYS A CA 1
ATOM 1646 C C . LYS A 1 211 ? -10.286 4.020 17.552 1.00 88.81 211 LYS A C 1
ATOM 1648 O O . LYS A 1 211 ? -11.290 4.718 17.452 1.00 88.81 211 LYS A O 1
ATOM 1653 N N . PHE A 1 212 ? -9.627 3.590 16.483 1.00 88.44 212 PHE A N 1
ATOM 1654 C CA . PHE A 1 212 ? -10.094 3.792 15.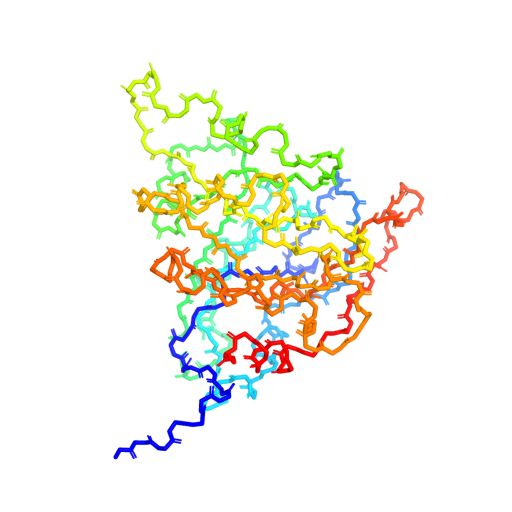116 1.00 88.44 212 PHE A CA 1
ATOM 1655 C C . PHE A 1 212 ? -11.366 2.981 14.815 1.00 88.44 212 PHE A C 1
ATOM 1657 O O . PHE A 1 212 ? -12.301 3.525 14.227 1.00 88.44 212 PHE A O 1
ATOM 1664 N N . VAL A 1 213 ? -11.422 1.714 15.239 1.00 88.31 213 VAL A N 1
ATOM 1665 C CA . VAL A 1 213 ? -12.599 0.839 15.095 1.00 88.31 213 VAL A CA 1
ATOM 1666 C C . VAL A 1 213 ? -13.792 1.382 15.888 1.00 88.31 213 VAL A C 1
ATOM 1668 O O . VAL A 1 213 ? -14.896 1.427 15.359 1.00 88.31 213 VAL A O 1
ATOM 1671 N N . GLU A 1 214 ? -13.578 1.870 17.112 1.00 90.88 214 GLU A N 1
ATOM 1672 C CA . GLU A 1 214 ? -14.626 2.500 17.931 1.00 90.88 214 GLU A CA 1
ATOM 1673 C C . GLU A 1 214 ? -15.232 3.761 17.289 1.00 90.88 214 GLU A C 1
ATOM 1675 O O . GLU A 1 214 ? -16.433 4.000 17.395 1.00 90.88 214 GLU A O 1
ATOM 1680 N N . GLU A 1 215 ? -14.403 4.608 16.670 1.00 89.75 215 GLU A N 1
ATOM 1681 C CA . GLU A 1 215 ? -14.774 5.995 16.349 1.00 89.75 215 GLU A CA 1
ATOM 1682 C C . GLU A 1 215 ? -15.077 6.249 14.864 1.00 89.75 215 GLU A C 1
ATOM 1684 O O . GLU A 1 215 ? -15.667 7.285 14.545 1.00 89.75 215 GLU A O 1
ATOM 1689 N N . MET A 1 216 ? -14.633 5.370 13.955 1.00 87.00 216 MET A N 1
ATOM 1690 C CA . MET A 1 216 ? -14.726 5.584 12.501 1.00 87.00 216 MET A CA 1
ATOM 1691 C C . MET A 1 216 ? -14.722 4.294 11.656 1.00 87.00 216 MET A C 1
ATOM 1693 O O . MET A 1 216 ? -14.197 4.295 10.543 1.00 87.00 216 MET A O 1
ATOM 1697 N N . LEU A 1 217 ? -15.301 3.191 12.155 1.00 88.69 217 LEU A N 1
ATOM 1698 C CA . LEU A 1 217 ? -15.305 1.876 11.485 1.00 88.69 217 LEU A CA 1
ATOM 1699 C C . LEU A 1 217 ? -15.679 1.927 9.992 1.00 88.69 217 LEU A C 1
ATOM 1701 O O . LEU A 1 217 ? -14.998 1.323 9.168 1.00 88.69 217 LEU A O 1
ATOM 1705 N N . GLU A 1 218 ? -16.726 2.674 9.634 1.00 89.25 218 GLU A N 1
ATOM 1706 C CA . GLU A 1 218 ? -17.208 2.811 8.249 1.00 89.25 218 GLU A CA 1
ATOM 1707 C C . GLU A 1 218 ? -16.211 3.509 7.308 1.00 89.25 218 GLU A C 1
ATOM 1709 O O . GLU A 1 218 ? -16.330 3.409 6.088 1.00 89.25 218 GLU A O 1
ATOM 1714 N N . GLN A 1 219 ? -15.226 4.220 7.862 1.00 87.44 219 GLN A N 1
ATOM 1715 C CA . GLN A 1 219 ? -14.169 4.910 7.129 1.00 87.44 219 GLN A CA 1
ATOM 1716 C C . GLN A 1 219 ? -12.820 4.180 7.201 1.00 87.44 219 GLN A C 1
ATOM 1718 O O . GLN A 1 219 ? -11.830 4.676 6.658 1.00 87.44 219 GLN A O 1
ATOM 1723 N N . LEU A 1 220 ? -12.753 3.001 7.825 1.00 86.69 220 LEU A N 1
ATOM 1724 C CA . LEU A 1 220 ? -11.552 2.170 7.828 1.00 86.69 220 LEU A CA 1
ATOM 1725 C C . LEU A 1 220 ? -11.513 1.234 6.631 1.00 86.69 220 LEU A C 1
ATOM 1727 O O . LEU A 1 220 ? -12.477 0.530 6.340 1.00 86.69 220 LEU A O 1
ATOM 1731 N N . ILE A 1 221 ? -10.341 1.139 6.005 1.00 87.31 221 ILE A N 1
ATOM 1732 C CA . ILE A 1 221 ? -10.013 0.004 5.141 1.00 87.31 221 ILE A CA 1
ATOM 1733 C C . ILE A 1 221 ? -8.636 -0.558 5.489 1.00 87.31 221 ILE A C 1
ATOM 1735 O O . ILE A 1 221 ? -7.781 0.130 6.048 1.00 87.31 221 ILE A O 1
ATOM 1739 N N . TRP A 1 222 ? -8.406 -1.811 5.111 1.00 87.31 222 TRP A N 1
ATOM 1740 C CA . TRP A 1 222 ? -7.150 -2.518 5.338 1.00 87.31 222 TRP A CA 1
ATOM 1741 C C . TRP A 1 222 ? -6.331 -2.665 4.049 1.00 87.31 222 TRP A C 1
ATOM 1743 O O . TRP A 1 222 ? -6.882 -2.710 2.946 1.00 87.31 222 TRP A O 1
ATOM 1753 N N . GLY A 1 223 ? -5.008 -2.755 4.168 1.00 88.06 223 GLY A N 1
ATOM 1754 C CA . GLY A 1 223 ? -4.140 -3.220 3.087 1.00 88.06 223 GLY A CA 1
ATOM 1755 C C . GLY A 1 223 ? -2.857 -3.844 3.624 1.00 88.06 223 GLY A C 1
ATOM 1756 O O . GLY A 1 223 ? -2.307 -3.373 4.620 1.00 88.06 223 GLY A O 1
ATOM 1757 N N . SER A 1 224 ? -2.353 -4.874 2.948 1.00 89.62 224 SER A N 1
ATOM 1758 C CA . SER A 1 224 ? -1.115 -5.561 3.347 1.00 89.62 224 SER A CA 1
ATOM 1759 C C . SER A 1 224 ? 0.113 -4.650 3.237 1.00 89.62 224 SER A C 1
ATOM 1761 O O . SER A 1 224 ? 1.027 -4.734 4.050 1.00 89.62 224 SER A O 1
ATOM 1763 N N . ALA A 1 225 ? 0.120 -3.744 2.250 1.00 89.81 225 ALA A N 1
ATOM 1764 C CA . ALA A 1 225 ? 1.317 -3.068 1.748 1.00 89.81 225 ALA A CA 1
ATOM 1765 C C . ALA A 1 225 ? 2.345 -4.031 1.113 1.00 89.81 225 ALA A C 1
ATOM 1767 O O . ALA A 1 225 ? 3.531 -3.692 1.001 1.00 89.81 225 ALA A O 1
ATOM 1768 N N . TRP A 1 226 ? 1.885 -5.197 0.632 1.00 93.88 226 TRP A N 1
ATOM 1769 C CA . TRP A 1 226 ? 2.682 -6.123 -0.174 1.00 93.88 226 TRP A CA 1
ATOM 1770 C C . TRP A 1 226 ? 3.327 -5.388 -1.362 1.00 93.88 226 TRP A C 1
ATOM 1772 O O . TRP A 1 226 ? 2.666 -4.561 -2.000 1.00 93.88 226 TRP A O 1
ATOM 1782 N N . PRO A 1 227 ? 4.605 -5.651 -1.686 1.00 94.50 227 PRO A N 1
ATOM 1783 C CA . PRO A 1 227 ? 5.489 -6.689 -1.154 1.00 94.50 227 PRO A CA 1
ATOM 1784 C C . PRO A 1 227 ? 6.383 -6.191 -0.009 1.00 94.50 227 PRO A C 1
ATOM 1786 O O . PRO A 1 227 ? 7.530 -6.594 0.092 1.00 94.50 227 PRO A O 1
ATOM 1789 N N . HIS A 1 228 ? 5.923 -5.280 0.849 1.00 92.38 228 HIS A N 1
ATOM 1790 C CA . HIS A 1 228 ? 6.666 -4.852 2.044 1.00 92.38 228 HIS A CA 1
ATOM 1791 C C . HIS A 1 228 ? 8.005 -4.130 1.765 1.00 92.38 228 HIS A C 1
ATOM 1793 O O . HIS A 1 228 ? 9.000 -4.319 2.473 1.00 92.38 228 HIS A O 1
ATOM 1799 N N . THR A 1 229 ? 8.027 -3.251 0.749 1.00 86.69 229 THR A N 1
ATOM 1800 C CA . THR A 1 229 ? 9.188 -2.410 0.349 1.00 86.69 229 THR A CA 1
ATOM 1801 C C . THR A 1 229 ? 9.864 -1.714 1.533 1.00 86.69 229 THR A C 1
ATOM 1803 O O . THR A 1 229 ? 9.169 -1.258 2.443 1.00 86.69 229 THR A O 1
ATOM 1806 N N . GLY A 1 230 ? 11.197 -1.572 1.516 1.00 78.56 230 GLY A N 1
ATOM 1807 C CA . GLY A 1 230 ? 12.031 -1.116 2.639 1.00 78.56 230 GLY A CA 1
ATOM 1808 C C . GLY A 1 230 ? 11.731 0.275 3.227 1.00 78.56 230 GLY A C 1
ATOM 1809 O O . GLY A 1 230 ? 10.732 0.934 2.929 1.00 78.56 230 GLY A O 1
ATOM 1810 N N . SER A 1 231 ? 12.570 0.717 4.168 1.00 70.25 231 SER A N 1
ATOM 1811 C CA . SER A 1 231 ? 12.425 2.012 4.866 1.00 70.25 231 SER A CA 1
ATOM 1812 C C . SER A 1 231 ? 12.808 3.218 4.012 1.00 70.25 231 SER A C 1
ATOM 1814 O O . SER A 1 231 ? 12.498 4.341 4.383 1.00 70.25 231 SER A O 1
ATOM 1816 N N . GLY A 1 232 ? 13.536 3.005 2.917 1.00 72.94 232 GLY A N 1
ATOM 1817 C CA . GLY A 1 232 ? 14.121 4.071 2.112 1.00 72.94 232 GLY A CA 1
ATOM 1818 C C . GLY A 1 232 ? 15.341 4.768 2.722 1.00 72.94 232 GLY A C 1
ATOM 1819 O O . GLY A 1 232 ? 16.092 5.391 1.984 1.00 72.94 232 GLY A O 1
ATOM 1820 N N . THR A 1 233 ? 15.622 4.584 4.015 1.00 71.19 233 THR A N 1
ATOM 1821 C CA . THR A 1 233 ? 16.744 5.226 4.737 1.00 71.19 233 THR A CA 1
ATOM 1822 C C . THR A 1 233 ? 18.132 4.926 4.161 1.00 71.19 233 THR A C 1
ATOM 1824 O O . THR A 1 233 ? 19.073 5.659 4.433 1.00 71.19 233 THR A O 1
ATOM 1827 N N . ASN A 1 234 ? 18.264 3.858 3.369 1.00 69.69 234 ASN A N 1
ATOM 1828 C CA . ASN A 1 234 ? 19.510 3.445 2.718 1.00 69.69 234 ASN A CA 1
ATOM 1829 C C . ASN A 1 234 ? 19.530 3.719 1.200 1.00 69.69 234 ASN A C 1
ATOM 1831 O O . ASN A 1 234 ? 20.457 3.265 0.525 1.00 69.69 234 ASN A O 1
ATOM 1835 N N . ARG A 1 235 ? 18.517 4.409 0.652 1.00 82.88 235 ARG A N 1
ATOM 1836 C CA . ARG A 1 235 ? 18.429 4.745 -0.777 1.00 82.88 235 ARG A CA 1
ATOM 1837 C C . ARG A 1 235 ? 19.341 5.926 -1.079 1.00 82.88 235 ARG A C 1
ATOM 1839 O O . ARG A 1 235 ? 19.170 7.012 -0.536 1.00 82.88 235 ARG A O 1
ATOM 1846 N N . THR A 1 236 ? 20.317 5.694 -1.943 1.00 83.44 236 THR A N 1
ATOM 1847 C CA . THR A 1 236 ? 21.277 6.692 -2.424 1.00 83.44 236 THR A CA 1
ATOM 1848 C C . THR A 1 236 ? 21.509 6.461 -3.913 1.00 83.44 236 THR A C 1
ATOM 1850 O O . THR A 1 236 ? 21.330 5.337 -4.385 1.00 83.44 236 THR A O 1
ATOM 1853 N N . GLU A 1 237 ? 21.962 7.473 -4.658 1.00 84.06 237 GLU A N 1
ATOM 1854 C CA . GLU A 1 237 ? 22.247 7.311 -6.096 1.00 84.06 237 GLU A CA 1
ATOM 1855 C C . GLU A 1 237 ? 23.238 6.162 -6.370 1.00 84.06 237 GLU A C 1
ATOM 1857 O O . GLU A 1 237 ? 23.039 5.379 -7.295 1.00 84.06 237 GLU A O 1
ATOM 1862 N N . ALA A 1 238 ? 24.232 5.965 -5.496 1.00 86.50 238 ALA A N 1
ATOM 1863 C CA . ALA A 1 238 ? 25.185 4.853 -5.580 1.00 86.50 238 ALA A CA 1
ATOM 1864 C C . ALA A 1 238 ? 24.546 3.454 -5.431 1.00 86.50 238 ALA A C 1
ATOM 1866 O O . ALA A 1 238 ? 25.120 2.468 -5.883 1.00 86.50 238 ALA A O 1
ATOM 1867 N N . LYS A 1 239 ? 23.365 3.356 -4.804 1.00 84.94 239 LYS A N 1
ATOM 1868 C CA . LYS A 1 239 ? 22.594 2.111 -4.620 1.00 84.94 239 LYS A CA 1
ATOM 1869 C C . LYS A 1 239 ? 21.341 2.043 -5.498 1.00 84.94 239 LYS A C 1
ATOM 1871 O O . LYS A 1 239 ? 20.626 1.049 -5.451 1.00 84.94 239 LYS A O 1
ATOM 1876 N N . LYS A 1 240 ? 21.076 3.062 -6.323 1.00 85.31 240 LYS A N 1
ATOM 1877 C CA . LYS A 1 240 ? 19.861 3.206 -7.148 1.00 85.31 240 LYS A CA 1
ATOM 1878 C C . LYS A 1 240 ? 19.558 1.980 -8.009 1.00 85.31 240 LYS A C 1
ATOM 1880 O O . LYS A 1 240 ? 18.395 1.617 -8.168 1.00 85.31 240 LYS A O 1
ATOM 1885 N N . TYR A 1 241 ? 20.604 1.347 -8.540 1.00 90.06 241 TYR A N 1
ATOM 1886 C CA . TYR A 1 241 ? 20.537 0.174 -9.419 1.00 90.06 241 TYR A CA 1
ATOM 1887 C C . TYR A 1 241 ? 20.785 -1.161 -8.700 1.00 90.06 241 TYR A C 1
ATOM 1889 O O . TYR A 1 241 ? 20.693 -2.213 -9.326 1.00 90.06 241 TYR A O 1
ATOM 1897 N N . THR A 1 242 ? 21.073 -1.143 -7.397 1.00 91.69 242 THR A N 1
ATOM 1898 C CA . THR A 1 242 ? 21.166 -2.354 -6.575 1.00 91.69 242 THR A CA 1
ATOM 1899 C C . THR A 1 242 ? 19.753 -2.786 -6.165 1.00 91.69 242 THR A C 1
ATOM 1901 O O . THR A 1 242 ? 19.042 -1.964 -5.587 1.00 91.69 242 THR A O 1
ATOM 1904 N N . PRO A 1 243 ? 19.329 -4.039 -6.418 1.00 92.62 243 PRO A N 1
ATOM 1905 C CA . PRO A 1 243 ? 18.030 -4.527 -5.964 1.00 92.62 243 PRO A CA 1
ATOM 1906 C C . PRO A 1 243 ? 17.867 -4.439 -4.437 1.00 92.62 243 PRO A C 1
ATOM 1908 O O . PRO A 1 243 ? 18.650 -5.001 -3.670 1.00 92.62 243 PRO A O 1
ATOM 1911 N N . GLU A 1 244 ? 16.843 -3.712 -3.999 1.00 90.38 244 GLU A N 1
ATOM 1912 C CA . GLU A 1 244 ? 16.422 -3.579 -2.608 1.00 90.38 244 GLU A CA 1
ATOM 1913 C C . GLU A 1 244 ? 15.479 -4.730 -2.249 1.00 90.38 244 GLU A C 1
ATOM 1915 O O . GLU A 1 244 ? 14.430 -4.906 -2.876 1.00 90.38 244 GLU A O 1
ATOM 1920 N N . LYS A 1 245 ? 15.851 -5.488 -1.214 1.00 93.12 245 LYS A N 1
ATOM 1921 C CA . LYS A 1 245 ? 15.045 -6.594 -0.693 1.00 93.12 245 LYS A CA 1
ATOM 1922 C C . LYS A 1 245 ? 13.799 -6.109 0.035 1.00 93.12 245 LYS A C 1
ATOM 1924 O O . LYS A 1 245 ? 13.780 -5.047 0.665 1.00 93.12 245 LYS A O 1
ATOM 1929 N N . PHE A 1 246 ? 12.784 -6.955 0.019 1.00 93.00 246 PHE A N 1
ATOM 1930 C CA . PHE A 1 246 ? 11.563 -6.782 0.793 1.00 93.00 246 PHE A CA 1
ATOM 1931 C C . PHE A 1 246 ? 11.753 -7.113 2.276 1.00 93.00 246 PHE A C 1
ATOM 1933 O O . PHE A 1 246 ? 12.646 -7.877 2.649 1.00 93.00 246 PHE A O 1
ATOM 1940 N N . ARG A 1 247 ? 10.906 -6.541 3.143 1.00 90.00 247 ARG A N 1
ATOM 1941 C CA . ARG A 1 247 ? 10.831 -6.992 4.539 1.00 90.00 247 ARG A CA 1
ATOM 1942 C C . ARG A 1 247 ? 10.141 -8.348 4.613 1.00 90.00 247 ARG A C 1
ATOM 1944 O O . ARG A 1 247 ? 9.153 -8.585 3.926 1.00 90.00 247 ARG A O 1
ATOM 1951 N N . VAL A 1 248 ? 10.607 -9.178 5.539 1.00 90.19 248 VAL A N 1
ATOM 1952 C CA . VAL A 1 248 ? 9.827 -10.309 6.044 1.00 90.19 248 VAL A CA 1
ATOM 1953 C C . VAL A 1 248 ? 8.831 -9.754 7.064 1.00 90.19 248 VAL A C 1
ATOM 1955 O O . VAL A 1 248 ? 9.237 -9.093 8.020 1.00 90.19 248 VAL A O 1
ATOM 1958 N N . VAL A 1 249 ? 7.541 -9.978 6.827 1.00 89.06 249 VAL A N 1
ATOM 1959 C CA . VAL A 1 249 ? 6.423 -9.524 7.666 1.00 89.06 249 VAL A CA 1
ATOM 1960 C C . VAL A 1 249 ? 5.493 -10.715 7.869 1.00 89.06 249 VAL A C 1
ATOM 1962 O O . VAL A 1 249 ? 5.250 -11.470 6.930 1.00 8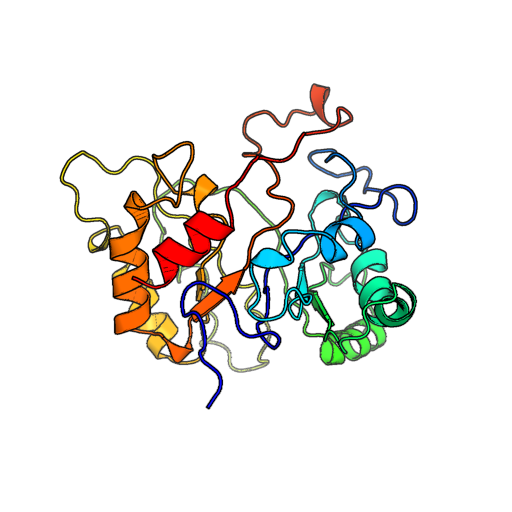9.06 249 VAL A O 1
ATOM 1965 N N . ASP A 1 250 ? 4.994 -10.892 9.090 1.00 89.19 250 ASP A N 1
ATOM 1966 C CA . ASP A 1 250 ? 3.979 -11.899 9.396 1.00 89.19 250 ASP A CA 1
ATOM 1967 C C . ASP A 1 250 ? 2.586 -11.268 9.276 1.00 89.19 250 ASP A C 1
ATOM 1969 O O . ASP A 1 250 ? 1.994 -10.807 10.252 1.00 89.19 250 ASP A O 1
ATOM 1973 N N . ASP A 1 251 ? 2.064 -11.208 8.050 1.00 87.94 251 ASP A N 1
ATOM 1974 C CA . ASP A 1 251 ? 0.736 -10.648 7.782 1.00 87.94 251 ASP A CA 1
ATOM 1975 C C . ASP A 1 251 ? -0.396 -11.397 8.513 1.00 87.94 251 ASP A C 1
ATOM 1977 O O . ASP A 1 251 ? -1.457 -10.817 8.748 1.00 87.94 251 ASP A O 1
ATOM 1981 N N . ALA A 1 252 ? -0.187 -12.662 8.904 1.00 85.75 252 ALA A N 1
ATOM 1982 C CA . ALA A 1 252 ? -1.170 -13.425 9.667 1.00 85.75 252 ALA A CA 1
ATOM 1983 C C . ALA A 1 252 ? -1.222 -12.954 11.127 1.00 85.75 252 ALA A C 1
ATOM 1985 O O . ALA A 1 252 ? -2.316 -12.755 11.656 1.00 85.75 252 ALA A O 1
ATOM 1986 N N . ALA A 1 253 ? -0.067 -12.707 11.753 1.00 85.19 253 ALA A N 1
ATOM 1987 C CA . ALA A 1 253 ? 0.008 -12.087 13.076 1.00 85.19 253 ALA A CA 1
ATOM 1988 C C . ALA A 1 253 ? -0.562 -10.656 13.067 1.00 85.19 253 ALA A C 1
ATOM 1990 O O . ALA A 1 253 ? -1.328 -10.293 13.959 1.00 85.19 253 ALA A O 1
ATOM 1991 N N . VAL A 1 254 ? -0.267 -9.863 12.027 1.00 85.19 254 VAL A N 1
ATOM 1992 C CA . VAL A 1 254 ? -0.835 -8.511 11.858 1.00 85.19 254 VAL A CA 1
ATOM 1993 C C . VAL A 1 254 ? -2.362 -8.553 11.767 1.00 85.19 254 VAL A C 1
ATOM 1995 O O . VAL A 1 254 ? -3.042 -7.791 12.449 1.00 85.19 254 VAL A O 1
ATOM 1998 N N . LEU A 1 255 ? -2.926 -9.459 10.962 1.00 83.25 255 LEU A N 1
ATOM 1999 C CA . LEU A 1 255 ? -4.380 -9.600 10.836 1.00 83.25 255 LEU A CA 1
ATOM 2000 C C . LEU A 1 255 ? -5.060 -10.124 12.103 1.00 83.25 255 LEU A C 1
ATOM 2002 O O . LEU A 1 255 ? -6.224 -9.798 12.321 1.00 83.25 255 LEU A O 1
ATOM 2006 N N . GLN A 1 256 ? -4.372 -10.913 12.930 1.00 80.62 256 GLN A N 1
ATOM 2007 C CA . GLN A 1 256 ? -4.893 -11.335 14.234 1.00 80.62 256 GLN A CA 1
ATOM 2008 C C . GLN A 1 256 ? -4.955 -10.150 15.210 1.00 80.62 256 GLN A C 1
ATOM 2010 O O . GLN A 1 256 ? -5.999 -9.936 15.816 1.00 80.62 256 GLN A O 1
ATOM 2015 N N . ASN A 1 257 ? -3.897 -9.337 15.282 1.00 77.75 257 ASN A N 1
ATOM 2016 C CA . ASN A 1 257 ? -3.819 -8.148 16.143 1.00 77.75 257 ASN A CA 1
ATOM 2017 C C . ASN A 1 257 ? -4.780 -7.007 15.727 1.00 77.75 257 ASN A C 1
ATOM 2019 O O . ASN A 1 257 ? -5.190 -6.198 16.545 1.00 77.75 257 ASN A O 1
ATOM 2023 N N . ILE A 1 258 ? -5.194 -6.931 14.456 1.00 73.19 258 ILE A N 1
ATOM 2024 C CA . ILE A 1 258 ? -6.188 -5.932 14.001 1.00 73.19 258 ILE A CA 1
ATOM 2025 C C . ILE A 1 258 ? -7.627 -6.282 14.441 1.00 73.19 258 ILE A C 1
ATOM 2027 O O . ILE A 1 258 ? -8.525 -5.448 14.333 1.00 73.19 258 ILE A O 1
ATOM 2031 N N . LYS A 1 259 ? -7.867 -7.512 14.912 1.00 67.56 259 LYS A N 1
ATOM 2032 C CA . LYS A 1 259 ? -9.207 -8.056 15.189 1.00 67.56 259 LYS A CA 1
ATOM 2033 C C . LYS A 1 259 ? -9.524 -8.243 16.679 1.00 67.56 259 LYS A C 1
ATOM 2035 O O . LYS A 1 259 ? -10.565 -8.827 16.987 1.00 67.56 259 LYS A O 1
ATOM 2040 N N . THR A 1 260 ? -8.628 -7.824 17.571 1.00 52.16 260 THR A N 1
ATOM 2041 C CA . THR A 1 260 ? -8.780 -7.911 19.033 1.00 52.16 260 THR A CA 1
ATOM 2042 C C . THR A 1 260 ? -9.493 -6.710 19.636 1.00 52.16 260 THR A C 1
ATOM 2044 O O . THR A 1 260 ? -9.805 -6.804 20.847 1.00 52.16 260 THR A O 1
#

Radius of gyration: 18.84 Å; chains: 1; bounding box: 49×49×52 Å

Foldseek 3Di:
DDPDPLLADEQAAEAEAAEFFDCPVQNFDPPALAAADGHHVLNLQVPPLVNHPVSGHYAYEYEYDRRRPQPCVCQVVCQVCVVVSDGPDPHHYAYEGEDDPVGDDPVVVVVNVVRDYAYDDDDDDDDFCVPVVCVCVCVPPDDDDDDDDPADAPQQDADDDDPDDSCPGRCNVVVLVVLVVVPHAHEDELLCRRAPDNA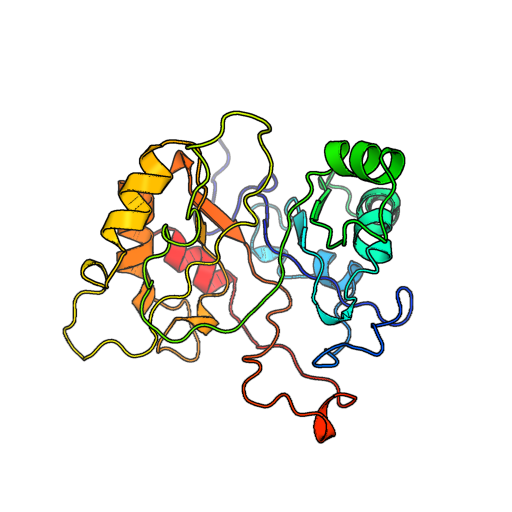FLSLVCLVVLVVCCVRRVVRYGYHHNPPAFDNSPPRDPVNRPPHGYHDDYDVSRNSNSSSD

Secondary structure (DSSP, 8-state):
-----TTSBPTT-EEEEE--B-TTTSPPPTT-S-EEPPB-HHHHHHTTGGGBTTSPPPEEEEE--GGGTT--HHHHHHHHHGGGG--SS---EEEE----TTS--HHHHHHHHTT-----------STTS-STTSSTTTTSS---------------TT--TT--GGGSTTHHHHHHHHTTTS--EEEE-GGGT-S-SSSS-GGGHHHHHHHHHHHGGGEEEE--BT----STT--GGGTTSEEPPPP--HHHHHHHTT-